Protein AF-A0AAU9LH16-F1 (afdb_monomer_lite)

Structure (mmCIF, N/CA/C/O backbone):
data_AF-A0AAU9LH16-F1
#
_entry.id   AF-A0AAU9LH16-F1
#
loop_
_atom_site.group_PDB
_atom_site.id
_atom_site.type_symbol
_atom_site.label_atom_id
_atom_site.label_alt_id
_atom_site.label_comp_id
_atom_site.label_asym_id
_atom_site.label_entity_id
_atom_site.label_seq_id
_atom_site.pdbx_PDB_ins_code
_atom_site.Cartn_x
_atom_site.Cartn_y
_atom_site.Cartn_z
_atom_site.occupancy
_atom_site.B_iso_or_equiv
_atom_site.auth_seq_id
_atom_site.auth_comp_id
_atom_site.auth_asym_id
_atom_site.auth_atom_id
_atom_site.pdbx_PDB_model_num
ATOM 1 N N . MET A 1 1 ? 18.110 -41.583 36.188 1.00 32.06 1 MET A N 1
ATOM 2 C CA . MET A 1 1 ? 18.395 -40.662 35.070 1.00 32.06 1 MET A CA 1
ATOM 3 C C . MET A 1 1 ? 17.762 -41.282 33.830 1.00 32.06 1 MET A C 1
ATOM 5 O O . MET A 1 1 ? 18.251 -42.314 33.417 1.00 32.06 1 MET A O 1
ATOM 9 N N . LYS A 1 2 ? 16.637 -40.839 33.268 1.00 32.16 2 LYS A N 1
ATOM 10 C CA . LYS A 1 2 ? 15.735 -39.698 33.516 1.00 32.16 2 LYS A CA 1
ATOM 11 C C . LYS A 1 2 ? 14.463 -40.029 32.688 1.00 32.16 2 LYS A C 1
ATOM 13 O O . LYS A 1 2 ? 14.543 -40.002 31.478 1.00 32.16 2 LYS A O 1
ATOM 18 N N . LEU A 1 3 ? 13.361 -40.577 33.211 1.00 32.22 3 LEU A N 1
ATOM 19 C CA . LEU A 1 3 ? 12.211 -39.894 33.846 1.00 32.22 3 LEU A CA 1
ATOM 20 C C . LEU A 1 3 ? 11.736 -38.564 33.206 1.00 32.22 3 LEU A C 1
ATOM 22 O O . LEU A 1 3 ? 10.962 -37.854 33.830 1.00 32.22 3 LEU A O 1
ATOM 26 N N . TYR A 1 4 ? 12.175 -38.229 31.983 1.00 29.88 4 TYR A N 1
ATOM 27 C CA . TYR A 1 4 ? 11.918 -36.924 31.349 1.00 29.88 4 TYR A CA 1
ATOM 28 C C . TYR A 1 4 ? 11.216 -36.981 29.976 1.00 29.88 4 TYR A C 1
ATOM 30 O O . TYR A 1 4 ? 10.993 -35.927 29.398 1.00 29.88 4 TYR A O 1
ATOM 38 N N . ASP A 1 5 ? 10.779 -38.151 29.492 1.00 33.03 5 ASP A N 1
ATOM 39 C CA . ASP A 1 5 ? 10.159 -38.274 28.153 1.00 33.03 5 ASP A CA 1
ATOM 40 C C . ASP A 1 5 ? 8.635 -38.522 28.167 1.00 33.03 5 ASP A C 1
ATOM 42 O O . ASP A 1 5 ? 8.050 -38.899 27.157 1.00 33.03 5 ASP A O 1
ATOM 46 N N . ALA A 1 6 ? 7.959 -38.293 29.300 1.00 32.91 6 ALA A N 1
ATOM 47 C CA . ALA A 1 6 ? 6.506 -38.495 29.429 1.00 32.91 6 ALA A CA 1
ATOM 48 C C . ALA A 1 6 ? 5.741 -37.296 30.028 1.00 32.91 6 ALA A C 1
ATOM 50 O O . ALA A 1 6 ? 4.630 -37.456 30.524 1.00 32.91 6 ALA A O 1
ATOM 51 N N . MET A 1 7 ? 6.308 -36.086 29.975 1.00 36.03 7 MET A N 1
ATOM 52 C CA . MET A 1 7 ? 5.612 -34.847 30.353 1.00 36.03 7 MET A CA 1
ATOM 53 C C . MET A 1 7 ? 5.813 -33.764 29.292 1.00 36.03 7 MET A C 1
ATOM 55 O O . MET A 1 7 ? 6.557 -32.812 29.494 1.00 36.03 7 MET A O 1
ATOM 59 N N . SER A 1 8 ? 5.164 -33.916 28.141 1.00 31.33 8 SER A N 1
ATOM 60 C CA . SER A 1 8 ? 4.843 -32.796 27.241 1.00 31.33 8 SER A CA 1
ATOM 61 C C . SER A 1 8 ? 3.721 -33.197 26.286 1.00 31.33 8 SER A C 1
ATOM 63 O O . SER A 1 8 ? 3.835 -33.128 25.069 1.00 31.33 8 SER A O 1
ATOM 65 N N . LEU A 1 9 ? 2.602 -33.633 26.860 1.00 33.22 9 LEU A N 1
ATOM 66 C CA . LEU A 1 9 ? 1.301 -33.326 26.285 1.00 33.22 9 LEU A CA 1
ATOM 67 C C . LEU A 1 9 ? 0.610 -32.375 27.263 1.00 33.22 9 LEU A C 1
ATOM 69 O O . LEU A 1 9 ? 0.584 -32.642 28.461 1.00 33.22 9 LEU A O 1
ATOM 73 N N . VAL A 1 10 ? 0.029 -31.309 26.710 1.00 34.44 10 VAL A N 1
ATOM 74 C CA . VAL A 1 10 ? -0.808 -30.292 27.372 1.00 34.44 10 VAL A CA 1
ATOM 75 C C . VAL A 1 10 ? -0.047 -29.146 28.060 1.00 34.44 10 VAL A C 1
ATOM 77 O O . VAL A 1 10 ? 0.007 -29.074 29.280 1.00 34.44 10 VAL A O 1
ATOM 80 N N . ALA A 1 11 ? 0.486 -28.208 27.263 1.00 32.12 11 ALA A N 1
ATOM 81 C CA . ALA A 1 11 ? 0.663 -26.796 27.654 1.00 32.12 11 ALA A CA 1
ATOM 82 C C . ALA A 1 11 ? 1.004 -25.889 26.444 1.00 32.12 11 ALA A C 1
ATOM 84 O O . ALA A 1 11 ? 1.994 -25.169 26.463 1.00 32.12 11 ALA A O 1
ATOM 85 N N . MET A 1 12 ? 0.212 -25.922 25.365 1.00 36.03 12 MET A N 1
ATOM 86 C CA . MET A 1 12 ? 0.205 -24.843 24.348 1.00 36.03 12 MET A CA 1
ATOM 87 C C . MET A 1 12 ? -1.219 -24.398 23.984 1.00 36.03 12 MET A C 1
ATOM 89 O O . MET A 1 12 ? -1.491 -23.941 22.881 1.00 36.03 12 MET A O 1
ATOM 93 N N . ALA A 1 13 ? -2.142 -24.516 24.933 1.00 36.41 13 ALA A N 1
ATOM 94 C CA . ALA A 1 13 ? -3.442 -23.867 24.872 1.00 36.41 13 ALA A CA 1
ATOM 95 C C . ALA A 1 13 ? -3.607 -23.081 26.176 1.00 36.41 13 ALA A C 1
ATOM 97 O O . ALA A 1 13 ? -3.367 -23.637 27.244 1.00 36.41 13 ALA A O 1
ATOM 98 N N . ALA A 1 14 ? -3.981 -21.805 26.056 1.00 35.41 14 ALA A N 1
ATOM 99 C CA . ALA A 1 14 ? -4.170 -20.830 27.134 1.00 35.41 14 ALA A CA 1
ATOM 100 C C . ALA A 1 14 ? -2.886 -20.262 27.778 1.00 35.41 14 ALA A C 1
ATOM 102 O O . ALA A 1 14 ? -2.569 -20.537 28.925 1.00 35.41 14 ALA A O 1
ATOM 103 N N . HIS A 1 15 ? -2.167 -19.414 27.038 1.00 36.84 15 HIS A N 1
ATOM 104 C CA . HIS A 1 15 ? -1.592 -18.173 27.598 1.00 36.84 15 HIS A CA 1
ATOM 105 C C . HIS A 1 15 ? -1.974 -16.966 26.716 1.00 36.84 15 HIS A C 1
ATOM 107 O O . HIS A 1 15 ? -1.260 -15.972 26.636 1.00 36.84 15 HIS A O 1
ATOM 113 N N . ALA A 1 16 ? -3.109 -17.067 26.019 1.00 42.62 16 ALA A N 1
ATOM 114 C CA . ALA A 1 16 ? -3.708 -15.960 25.293 1.00 42.62 16 ALA A CA 1
ATOM 115 C C . ALA A 1 16 ? -4.822 -15.381 26.171 1.00 42.62 16 ALA A C 1
ATOM 117 O O . ALA A 1 16 ? -5.816 -16.054 26.431 1.00 42.62 16 ALA A O 1
ATOM 118 N N . CYS A 1 17 ? -4.613 -14.146 26.624 1.00 37.16 17 CYS A N 1
ATOM 119 C CA . CYS A 1 17 ? -5.609 -13.285 27.261 1.00 37.16 17 CYS A CA 1
ATOM 120 C C . CYS A 1 17 ? -6.190 -13.748 28.609 1.00 37.16 17 CYS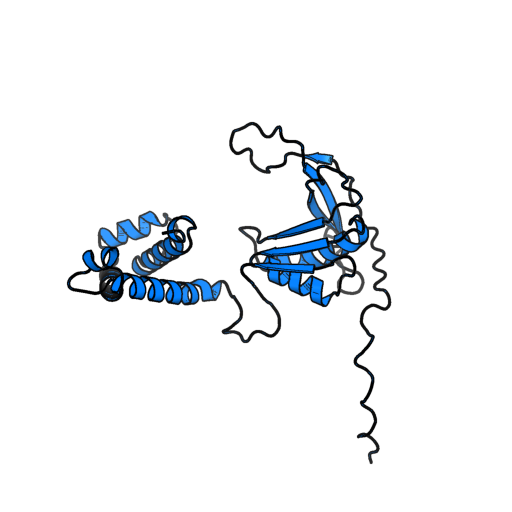 A C 1
ATOM 122 O O . CYS A 1 17 ? -7.398 -13.662 28.809 1.00 37.16 17 CYS A O 1
ATOM 124 N N . ASP A 1 18 ? -5.348 -14.066 29.594 1.00 32.62 18 ASP A N 1
ATOM 125 C CA . ASP A 1 18 ? -5.696 -13.636 30.955 1.00 32.62 18 ASP A CA 1
ATOM 126 C C . ASP A 1 18 ? -5.370 -12.144 31.045 1.00 32.62 18 ASP A C 1
ATOM 128 O O . ASP A 1 18 ? -4.223 -11.750 31.238 1.00 32.62 18 ASP A O 1
ATOM 132 N N . GLY A 1 19 ? -6.389 -11.327 30.761 1.00 38.81 19 GLY A N 1
ATOM 133 C CA . GLY A 1 19 ? -6.456 -9.890 31.013 1.00 38.81 19 GLY A CA 1
ATOM 134 C C . GLY A 1 19 ? -5.137 -9.127 30.915 1.00 38.81 19 GLY A C 1
ATOM 135 O O . GLY A 1 19 ? -4.564 -8.748 31.937 1.00 38.81 19 GLY A O 1
ATOM 136 N N . LEU A 1 20 ? -4.745 -8.737 29.699 1.00 38.44 20 LEU A N 1
ATOM 137 C CA . LEU A 1 20 ? -4.099 -7.434 29.565 1.00 38.44 20 LEU A CA 1
ATOM 138 C C . LEU A 1 20 ? -5.158 -6.379 29.919 1.00 38.44 20 LEU A C 1
ATOM 140 O O . LEU A 1 20 ? -5.770 -5.775 29.047 1.00 38.44 20 LEU A O 1
ATOM 144 N N . ASN A 1 21 ? -5.397 -6.180 31.219 1.00 35.53 21 ASN A N 1
ATOM 145 C CA . ASN A 1 21 ? -6.010 -4.970 31.748 1.00 35.53 21 ASN A CA 1
ATOM 146 C C . ASN A 1 21 ? -4.993 -3.841 31.541 1.00 35.53 21 ASN A C 1
ATOM 148 O O . ASN A 1 21 ? -4.380 -3.345 32.487 1.00 35.53 21 ASN A O 1
ATOM 152 N N . PHE A 1 22 ? -4.785 -3.438 30.288 1.00 40.66 22 PHE A N 1
ATOM 153 C CA . PHE A 1 22 ? -4.264 -2.115 30.002 1.00 40.66 22 PHE A CA 1
ATOM 154 C C . PHE A 1 22 ? -5.379 -1.134 30.351 1.00 40.66 22 PHE A C 1
ATOM 156 O O . PHE A 1 22 ? -6.087 -0.649 29.481 1.00 40.66 22 PHE A O 1
ATOM 163 N N . SER A 1 23 ? -5.558 -0.831 31.639 1.00 39.44 23 SER A N 1
ATOM 164 C CA . SER A 1 23 ? -6.288 0.374 32.028 1.00 39.44 23 SER A CA 1
ATOM 165 C C . SER A 1 23 ? -5.360 1.567 31.801 1.00 39.44 23 SER A C 1
ATOM 167 O O . SER A 1 23 ? -4.869 2.192 32.744 1.00 39.44 23 SER A O 1
ATOM 169 N N . PHE A 1 24 ? -5.042 1.846 30.541 1.00 49.28 24 PHE A N 1
ATOM 170 C CA . PHE A 1 24 ? -4.641 3.192 30.188 1.00 49.28 24 PHE A CA 1
ATOM 171 C C . PHE A 1 24 ? -5.939 3.956 29.996 1.00 49.28 24 PHE A C 1
ATOM 173 O O . PHE A 1 24 ? -6.806 3.517 29.247 1.00 49.28 24 PHE A O 1
ATOM 180 N N . GLN A 1 25 ? -6.105 5.063 30.714 1.00 51.94 25 GLN A N 1
ATOM 181 C CA . GLN A 1 25 ? -7.219 5.969 30.477 1.00 51.94 25 GLN A CA 1
ATOM 182 C C . GLN A 1 25 ? -6.905 6.706 29.178 1.00 51.94 25 GLN A C 1
ATOM 184 O O . GLN A 1 25 ? -6.371 7.813 29.163 1.00 51.94 25 GLN A O 1
ATOM 189 N N . SER A 1 26 ? -7.099 5.986 28.083 1.00 61.31 26 SER A N 1
ATOM 190 C CA . SER A 1 26 ? -6.992 6.495 26.741 1.00 61.31 26 SER A CA 1
ATOM 191 C C . SER A 1 26 ? -7.992 7.655 26.661 1.00 61.31 26 SER A C 1
ATOM 193 O O . SER A 1 26 ? -9.119 7.542 27.142 1.00 61.31 26 SER A O 1
ATOM 195 N N . ASN A 1 27 ? -7.542 8.828 26.216 1.00 77.75 27 ASN A N 1
ATOM 196 C CA . ASN A 1 27 ? -8.348 10.047 26.286 1.00 77.75 27 ASN A CA 1
ATOM 197 C C . ASN A 1 27 ? -8.631 10.524 24.872 1.00 77.75 27 ASN A C 1
ATOM 199 O O . ASN A 1 27 ? -7.825 11.217 24.252 1.00 77.75 27 ASN A O 1
ATOM 203 N N . LEU A 1 28 ? -9.798 10.140 24.368 1.00 84.62 28 LEU A N 1
ATOM 204 C CA . LEU A 1 28 ? -10.378 10.785 23.205 1.00 84.62 28 LEU A CA 1
ATOM 205 C C . LEU A 1 28 ? -10.878 12.177 23.607 1.00 84.62 28 LEU A C 1
ATOM 207 O O . LEU A 1 28 ? -11.675 12.312 24.535 1.00 84.62 28 LEU A O 1
ATOM 211 N N . ASN A 1 29 ? -10.472 13.213 22.878 1.00 88.44 29 ASN A N 1
ATOM 212 C CA . ASN A 1 29 ? -10.891 14.596 23.143 1.00 88.44 29 ASN A CA 1
ATOM 213 C C . ASN A 1 29 ? -12.356 14.909 22.755 1.00 88.44 29 ASN A C 1
ATOM 215 O O . ASN A 1 29 ? -12.777 16.064 22.821 1.00 88.44 29 ASN A O 1
ATOM 219 N N . GLY A 1 30 ? -13.125 13.889 22.369 1.00 88.88 30 GLY A N 1
ATOM 220 C CA . GLY A 1 30 ? -14.485 14.007 21.857 1.00 88.88 30 GLY A CA 1
ATOM 221 C C . GLY A 1 30 ? -14.533 14.172 20.337 1.00 88.88 30 GLY A C 1
ATOM 222 O O . GLY A 1 30 ? -13.633 14.727 19.713 1.00 88.88 30 GLY A O 1
ATOM 223 N N . TRP A 1 31 ? -15.612 13.674 19.737 1.00 90.12 31 TRP A N 1
ATOM 224 C CA . TRP A 1 31 ? -15.844 13.789 18.300 1.00 90.12 31 TRP A CA 1
ATOM 225 C C . TRP A 1 31 ? -16.330 15.195 17.938 1.00 90.12 31 TRP A C 1
ATOM 227 O O . TRP A 1 31 ? -17.267 15.709 18.550 1.00 90.12 31 TRP A O 1
ATOM 237 N N . TYR A 1 32 ? -15.718 15.801 16.923 1.00 89.00 32 TYR A N 1
ATOM 238 C CA . TYR A 1 32 ? -16.130 17.081 16.350 1.00 89.00 32 TYR A CA 1
ATOM 239 C C . TYR A 1 32 ? -16.293 16.971 14.831 1.00 89.00 32 TYR A C 1
ATOM 241 O O . TYR A 1 32 ? -1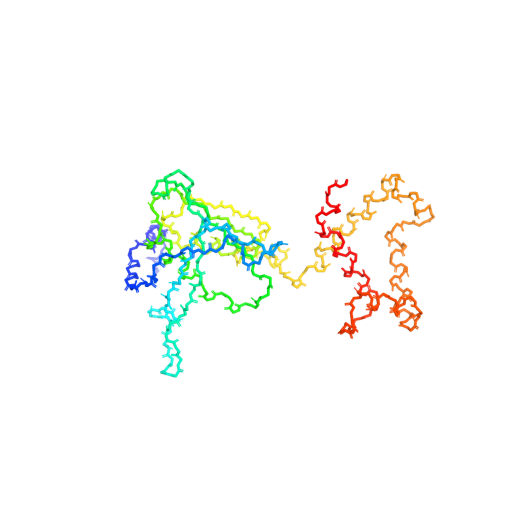5.594 16.202 14.172 1.00 89.00 32 TYR A O 1
ATOM 249 N N . SER A 1 33 ? -17.225 17.742 14.264 1.00 90.44 33 SER A N 1
ATOM 250 C CA . SER A 1 33 ? -17.457 17.751 12.814 1.00 90.44 33 SER A CA 1
ATOM 251 C C . SER A 1 33 ? -16.226 18.274 12.069 1.00 90.44 33 SER A C 1
ATOM 253 O O . SER A 1 33 ? -15.598 19.252 12.483 1.00 90.44 33 SER A O 1
ATOM 255 N N . CYS A 1 34 ? -15.875 17.621 10.964 1.00 82.75 34 CYS A N 1
ATOM 256 C CA . CYS A 1 34 ? -14.754 17.994 10.114 1.00 82.75 34 CYS A CA 1
ATOM 257 C C . CYS A 1 34 ? -15.067 17.713 8.634 1.00 82.75 34 CYS A C 1
ATOM 259 O O . CYS A 1 34 ? -15.974 16.940 8.330 1.00 82.75 34 CYS A O 1
ATOM 261 N N . PRO A 1 35 ? -14.333 18.324 7.687 1.00 79.94 35 PRO A N 1
ATOM 262 C CA . PRO A 1 35 ? -14.530 18.044 6.270 1.00 79.94 35 PRO A CA 1
ATOM 263 C C . PRO A 1 35 ? -14.209 16.589 5.919 1.00 79.94 35 PRO A C 1
ATOM 265 O O . PRO A 1 35 ? -13.191 16.031 6.363 1.00 79.94 35 PRO A O 1
ATOM 268 N N . ARG A 1 36 ? -15.026 15.997 5.043 1.00 74.31 36 ARG A N 1
ATOM 269 C CA . ARG A 1 36 ? -14.798 14.650 4.506 1.00 74.31 36 ARG A CA 1
ATOM 270 C C . ARG A 1 36 ? -13.413 14.516 3.881 1.00 74.31 36 ARG A C 1
ATOM 272 O O . ARG A 1 36 ? -12.635 13.634 4.246 1.00 74.31 36 ARG A O 1
ATOM 279 N N . TYR A 1 37 ? -13.065 15.457 3.008 1.00 70.00 37 TYR A N 1
ATOM 280 C CA . TYR A 1 37 ? -11.794 15.484 2.291 1.00 70.00 37 TYR A CA 1
ATOM 281 C C . TYR A 1 37 ? -10.786 16.404 2.980 1.00 70.00 37 TYR A C 1
ATOM 283 O O . TYR A 1 37 ? -11.096 17.545 3.309 1.00 70.00 37 TYR A O 1
ATOM 291 N N . THR A 1 38 ? -9.559 15.914 3.172 1.00 64.88 38 THR A N 1
ATOM 292 C CA . THR A 1 38 ? -8.445 16.698 3.740 1.00 64.88 38 THR A CA 1
ATOM 293 C C . THR A 1 38 ? -8.003 17.828 2.800 1.00 64.88 38 THR A C 1
ATOM 295 O O . THR A 1 38 ? -7.502 18.850 3.257 1.00 64.88 38 THR A O 1
ATOM 298 N N . VAL A 1 39 ? -8.230 17.668 1.491 1.00 55.56 39 VAL A N 1
ATOM 299 C CA . VAL A 1 39 ? -7.987 18.687 0.462 1.00 55.56 39 VAL A CA 1
ATOM 300 C C . VAL A 1 39 ? -9.255 18.843 -0.376 1.00 55.56 39 VAL A C 1
ATOM 302 O O . VAL A 1 39 ? -9.783 17.861 -0.897 1.00 55.56 39 VAL A O 1
ATOM 305 N N . ALA A 1 40 ? -9.755 20.072 -0.507 1.00 52.16 40 ALA A N 1
ATOM 306 C CA . ALA A 1 40 ? -10.912 20.369 -1.344 1.00 52.16 40 ALA A CA 1
ATOM 307 C C . ALA A 1 40 ? -10.531 20.195 -2.820 1.00 52.16 40 ALA A C 1
ATOM 309 O O . ALA A 1 40 ? -9.755 20.987 -3.350 1.00 52.16 40 ALA A O 1
ATOM 310 N N . ILE A 1 41 ? -11.093 19.194 -3.503 1.00 53.38 41 ILE A N 1
ATOM 311 C CA . ILE A 1 41 ? -10.782 18.947 -4.922 1.00 53.38 41 ILE A CA 1
ATOM 312 C C . ILE A 1 41 ? -11.259 20.116 -5.813 1.00 53.38 41 ILE A C 1
ATOM 314 O O . ILE A 1 41 ? -10.705 20.305 -6.886 1.00 53.38 41 ILE A O 1
ATOM 318 N N . ASN A 1 42 ? -12.198 20.962 -5.353 1.00 51.06 42 ASN A N 1
ATOM 319 C CA . ASN A 1 42 ? -12.712 22.125 -6.102 1.00 51.06 42 ASN A CA 1
ATOM 320 C C . ASN A 1 42 ? -13.049 23.360 -5.228 1.00 51.06 42 ASN A C 1
ATOM 322 O O . ASN A 1 42 ? -13.967 24.115 -5.538 1.00 51.06 42 ASN A O 1
ATOM 326 N N . GLY A 1 43 ? -12.345 23.579 -4.112 1.00 50.91 43 GLY A N 1
ATOM 327 C CA . GLY A 1 43 ? -12.499 24.809 -3.308 1.00 50.91 43 GLY A CA 1
ATOM 328 C C . GLY A 1 43 ? -13.811 24.962 -2.519 1.00 50.91 43 GLY A C 1
ATOM 329 O O . GLY A 1 43 ? -14.005 25.979 -1.866 1.00 50.91 43 GLY A O 1
ATOM 330 N N . THR A 1 44 ? -14.685 23.956 -2.529 1.00 50.62 44 THR A N 1
ATOM 331 C CA . THR A 1 44 ? -15.813 23.819 -1.597 1.00 50.62 44 THR A CA 1
ATOM 332 C C . THR A 1 44 ? -15.677 22.466 -0.908 1.00 50.62 44 THR A C 1
ATOM 334 O O . THR A 1 44 ? -15.761 21.419 -1.544 1.00 50.62 44 THR A O 1
ATOM 337 N N . SER A 1 45 ? -15.371 22.482 0.388 1.00 53.56 45 SER A N 1
ATOM 338 C CA . SER A 1 45 ? -15.305 21.287 1.240 1.00 53.56 45 SER A CA 1
ATOM 339 C C . SER A 1 45 ? -16.398 21.336 2.304 1.00 53.56 45 SER A C 1
ATOM 341 O O . SER A 1 45 ? -16.144 21.003 3.458 1.00 53.56 45 SER A O 1
ATOM 343 N N . ASP A 1 46 ? -17.594 21.778 1.914 1.00 53.22 46 ASP A N 1
ATOM 344 C CA . ASP A 1 46 ? -18.738 21.939 2.821 1.00 53.22 46 ASP A CA 1
ATOM 345 C C . ASP A 1 46 ? -19.437 20.602 3.142 1.00 53.22 46 ASP A C 1
ATOM 347 O O . ASP A 1 46 ? -20.463 20.581 3.820 1.00 53.22 46 ASP A O 1
ATOM 351 N N . ASP A 1 47 ? -18.888 19.471 2.679 1.00 63.09 47 ASP A N 1
ATOM 352 C CA . ASP A 1 47 ? -19.359 18.141 3.069 1.00 63.09 47 ASP A CA 1
ATOM 353 C C . ASP A 1 47 ? -18.788 17.788 4.454 1.00 63.09 47 ASP A C 1
ATOM 355 O O . ASP A 1 47 ? -17.682 17.254 4.601 1.00 63.09 47 ASP A O 1
ATOM 359 N N . HIS A 1 48 ? -19.534 18.198 5.481 1.00 66.25 48 HIS A N 1
ATOM 360 C CA . HIS A 1 48 ? -19.260 18.004 6.908 1.00 66.25 48 HIS A CA 1
ATOM 361 C C . HIS A 1 48 ? -19.823 16.676 7.449 1.00 66.25 48 HIS A C 1
ATOM 363 O O . HIS A 1 48 ? -20.247 16.596 8.602 1.00 66.25 48 HIS A O 1
ATOM 369 N N . ASP A 1 49 ? -19.854 15.628 6.625 1.00 82.50 49 ASP A N 1
ATOM 370 C CA . ASP A 1 49 ? -20.383 14.310 6.998 1.00 82.50 49 ASP A CA 1
ATOM 371 C C . ASP A 1 49 ? -19.367 13.418 7.742 1.00 82.50 49 ASP A C 1
ATOM 373 O O . ASP A 1 49 ? -19.674 12.275 8.089 1.00 82.50 49 ASP A O 1
ATOM 377 N N . ALA A 1 50 ? -18.168 13.941 8.015 1.00 85.31 50 ALA A N 1
ATOM 378 C CA . ALA A 1 50 ? -17.138 13.270 8.792 1.00 85.31 50 ALA A CA 1
ATOM 379 C C . ALA A 1 50 ? -17.025 13.835 10.215 1.00 85.31 50 ALA A C 1
ATOM 381 O O . ALA A 1 50 ? -17.239 15.020 10.486 1.00 85.31 50 ALA A O 1
ATOM 382 N N . GLU A 1 51 ? -16.609 12.963 11.126 1.00 88.62 51 GLU A N 1
ATOM 383 C CA . GLU A 1 51 ? -16.263 13.298 12.499 1.00 88.62 51 GLU A CA 1
ATOM 384 C C . GLU A 1 51 ? -14.784 13.011 12.733 1.00 88.62 51 GLU A C 1
ATOM 386 O O . GLU A 1 51 ? -14.256 11.978 12.317 1.00 88.62 51 GLU A O 1
ATOM 391 N N . CYS A 1 52 ? -14.116 13.924 13.418 1.00 87.44 52 CYS A N 1
ATOM 392 C CA . CYS A 1 52 ? -12.708 13.834 13.749 1.00 87.44 52 CYS A CA 1
ATOM 393 C C . CYS A 1 52 ? -12.518 13.885 15.260 1.00 87.44 52 CYS A C 1
ATOM 395 O O . CYS A 1 52 ? -13.346 14.438 15.984 1.00 87.44 52 CYS A O 1
ATOM 397 N N . ALA A 1 53 ? -11.421 13.307 15.725 1.00 88.12 53 ALA A N 1
ATOM 398 C CA . ALA A 1 53 ? -10.993 13.387 17.108 1.00 88.12 53 ALA A CA 1
ATOM 399 C C . ALA A 1 53 ? -9.471 13.234 17.194 1.00 88.12 53 ALA A C 1
ATOM 401 O O . ALA A 1 53 ? -8.807 12.780 16.258 1.00 88.12 53 ALA A O 1
ATOM 402 N N . VAL A 1 54 ? -8.925 13.620 18.339 1.00 86.25 54 VAL A N 1
ATOM 403 C CA . VAL A 1 54 ? -7.548 13.343 18.732 1.00 86.25 54 VAL A CA 1
ATOM 404 C C . VAL A 1 54 ? -7.583 12.331 19.862 1.00 86.25 54 VAL A C 1
ATOM 406 O O . VAL A 1 54 ? -8.296 12.494 20.855 1.00 86.25 54 VAL A O 1
ATOM 409 N N . PHE A 1 55 ? -6.816 11.272 19.665 1.00 83.62 55 PHE A N 1
ATOM 410 C CA . PHE A 1 55 ? -6.643 10.167 20.576 1.00 83.62 55 PHE A CA 1
ATOM 411 C C . PHE A 1 55 ? -5.218 10.194 21.127 1.00 83.62 55 PHE A C 1
ATOM 413 O O . PHE A 1 55 ? -4.265 9.998 20.376 1.00 83.62 55 PHE A O 1
ATOM 420 N N . SER A 1 56 ? -5.068 10.470 22.421 1.00 84.31 56 SER A N 1
ATOM 421 C CA . SER A 1 56 ? -3.752 10.530 23.064 1.00 84.31 56 SER A CA 1
ATOM 422 C C . SER A 1 56 ? -3.388 9.189 23.701 1.00 84.31 56 SER A C 1
ATOM 424 O O . SER A 1 56 ? -4.152 8.636 24.499 1.00 84.31 56 SER A O 1
ATOM 426 N N . VAL A 1 57 ? -2.193 8.700 23.385 1.00 80.12 57 VAL A N 1
ATOM 427 C CA . VAL A 1 57 ? -1.657 7.394 23.803 1.00 80.12 57 VAL A CA 1
ATOM 428 C C . VAL A 1 57 ? -0.259 7.530 24.389 1.00 80.12 57 VAL A C 1
ATOM 430 O O . VAL A 1 57 ? 0.440 8.489 24.062 1.00 80.12 57 VAL A O 1
ATOM 433 N N . PRO A 1 58 ? 0.177 6.621 25.277 1.00 81.44 58 PRO A N 1
ATOM 434 C CA . PRO A 1 58 ? 1.511 6.708 25.847 1.00 81.44 58 PRO A CA 1
ATOM 435 C C . PRO A 1 58 ? 2.586 6.397 24.806 1.00 81.44 58 PRO A C 1
ATOM 437 O O . PRO A 1 58 ? 2.500 5.410 24.085 1.00 81.44 58 PRO A O 1
ATOM 440 N N . LEU A 1 59 ? 3.669 7.173 24.820 1.00 80.25 59 LEU A N 1
ATOM 441 C CA . LEU A 1 59 ? 4.878 6.873 24.053 1.00 80.25 59 LEU A CA 1
ATOM 442 C C . LEU A 1 59 ? 5.531 5.559 24.521 1.00 80.25 59 LEU A C 1
ATOM 444 O O . LEU A 1 59 ? 6.084 4.813 23.722 1.00 80.25 59 LEU A O 1
ATOM 448 N N . CYS A 1 60 ? 5.457 5.267 25.825 1.00 80.38 60 CYS A N 1
ATOM 449 C CA . CYS A 1 60 ? 5.931 4.014 26.410 1.00 80.38 60 CYS A CA 1
ATOM 450 C C . CYS A 1 60 ? 4.807 3.282 27.129 1.00 80.38 60 CYS A C 1
ATOM 452 O O . CYS A 1 60 ? 4.321 3.736 28.167 1.00 80.38 60 CYS A O 1
ATOM 454 N N . TYR A 1 61 ? 4.468 2.093 26.637 1.00 77.19 61 TYR A N 1
ATOM 455 C CA . TYR A 1 61 ? 3.560 1.201 27.343 1.00 77.19 61 TYR A CA 1
ATOM 456 C C . TYR A 1 61 ? 4.197 0.678 28.646 1.00 77.19 61 TYR A C 1
ATOM 458 O O . TYR A 1 61 ? 5.395 0.352 28.667 1.00 77.19 61 TYR A O 1
ATOM 466 N N . PRO A 1 62 ? 3.414 0.568 29.740 1.00 77.62 62 PRO A N 1
ATOM 467 C CA . PRO A 1 62 ? 3.886 0.028 31.010 1.00 77.62 62 PRO A CA 1
ATOM 468 C C . PRO A 1 62 ? 4.637 -1.301 30.858 1.00 77.62 62 PRO A C 1
ATOM 470 O O . PRO A 1 62 ? 4.133 -2.246 30.261 1.00 77.62 62 PRO A O 1
ATOM 473 N N . GLY A 1 63 ? 5.847 -1.370 31.421 1.00 79.44 63 GLY A N 1
ATOM 474 C CA . GLY A 1 63 ? 6.679 -2.580 31.424 1.00 79.44 63 GLY A CA 1
ATOM 475 C C . GLY A 1 63 ? 7.625 -2.744 30.230 1.00 79.44 63 GLY A C 1
ATOM 476 O O . GLY A 1 63 ? 8.504 -3.599 30.298 1.00 79.44 63 GLY A O 1
ATOM 477 N N . PHE A 1 64 ? 7.516 -1.913 29.187 1.00 78.56 64 PHE A N 1
ATOM 478 C CA . PHE A 1 64 ? 8.353 -2.028 27.983 1.00 78.56 64 PHE A CA 1
ATOM 479 C C . PHE A 1 64 ? 9.470 -0.987 27.913 1.00 78.56 64 PHE A C 1
ATOM 481 O O . PHE A 1 64 ? 10.607 -1.325 27.587 1.00 78.56 64 PHE A O 1
ATOM 488 N N . CYS A 1 65 ? 9.176 0.272 28.243 1.00 82.62 65 CYS A N 1
ATOM 489 C CA . CYS A 1 65 ? 10.177 1.336 28.270 1.00 82.62 65 CYS A CA 1
ATOM 490 C C . CYS A 1 65 ? 9.861 2.418 29.307 1.00 82.62 65 CYS A C 1
ATOM 492 O O . CYS A 1 65 ? 8.789 2.443 29.912 1.00 82.62 65 CYS A O 1
ATOM 494 N N . LYS A 1 66 ? 10.841 3.295 29.546 1.00 84.06 66 LYS A N 1
ATOM 495 C CA . LYS A 1 66 ? 10.703 4.490 30.383 1.00 84.06 66 LYS A CA 1
ATOM 496 C C . LYS A 1 66 ? 10.893 5.718 29.505 1.00 84.06 66 LYS A C 1
ATOM 498 O O . LYS A 1 66 ? 11.904 5.805 28.811 1.00 84.06 66 LYS A O 1
ATOM 503 N N . VAL A 1 67 ? 9.950 6.654 29.567 1.00 82.56 67 VAL A N 1
ATOM 504 C CA . VAL A 1 67 ? 10.085 7.945 28.884 1.00 82.56 67 VAL A CA 1
ATOM 505 C C . VAL A 1 67 ? 11.059 8.819 29.683 1.00 82.56 67 VAL A C 1
ATOM 507 O O . VAL A 1 67 ? 10.875 8.946 30.894 1.00 82.56 67 VAL A O 1
ATOM 510 N N . PRO A 1 68 ? 12.099 9.400 29.059 1.00 85.94 68 PRO A N 1
ATOM 511 C CA . PRO A 1 68 ? 12.951 10.389 29.715 1.00 85.94 68 PRO A CA 1
ATOM 512 C C . PRO A 1 68 ? 12.164 11.646 30.110 1.00 85.94 68 PRO A C 1
ATOM 514 O O . PRO A 1 68 ? 11.298 12.081 29.359 1.00 85.94 68 PRO A O 1
ATOM 517 N N . ASP A 1 69 ? 12.532 12.296 31.218 1.00 83.69 69 ASP A N 1
ATOM 518 C CA . ASP A 1 69 ? 11.817 13.476 31.748 1.00 83.69 69 ASP A CA 1
ATOM 519 C C . ASP A 1 69 ? 11.725 14.660 30.762 1.00 83.69 69 ASP A C 1
ATOM 521 O O . ASP A 1 69 ? 10.864 15.527 30.895 1.00 83.69 69 ASP A O 1
ATOM 525 N N . CYS A 1 70 ? 12.619 14.720 29.772 1.00 85.06 70 CYS A N 1
ATOM 526 C CA . CYS A 1 70 ? 12.651 15.766 28.749 1.00 85.06 70 CYS A CA 1
ATOM 527 C C . CYS A 1 70 ? 11.775 15.480 27.518 1.00 85.06 70 CYS A C 1
ATOM 529 O O . CYS A 1 70 ? 11.723 16.310 26.610 1.00 85.06 70 CYS A O 1
ATOM 531 N N . VAL A 1 71 ? 11.122 14.319 27.455 1.00 85.50 71 VAL A N 1
ATOM 532 C CA . VAL A 1 71 ? 10.319 13.874 26.311 1.00 85.50 71 VAL A CA 1
ATOM 533 C C . VAL A 1 71 ? 8.846 13.854 26.707 1.00 85.50 71 VAL A C 1
ATOM 535 O O . VAL A 1 71 ? 8.497 13.463 27.819 1.00 85.50 71 VAL A O 1
ATOM 538 N N . ASN A 1 72 ? 7.967 14.272 25.792 1.00 82.44 72 ASN A N 1
ATOM 539 C CA . ASN A 1 72 ? 6.527 14.168 26.011 1.00 82.44 72 ASN A CA 1
ATOM 540 C C . ASN A 1 72 ? 6.145 12.683 26.193 1.00 82.44 72 ASN A C 1
ATOM 542 O O . ASN A 1 72 ? 6.444 11.879 25.307 1.00 82.44 72 ASN A O 1
ATOM 546 N N . PRO A 1 73 ? 5.504 12.297 27.312 1.00 84.44 73 PRO A N 1
ATOM 547 C CA . PRO A 1 73 ? 5.142 10.907 27.565 1.00 84.44 73 PRO A CA 1
ATOM 548 C C . PRO A 1 73 ? 3.986 10.398 26.708 1.00 84.44 73 PRO A C 1
ATOM 550 O O . PRO A 1 73 ? 3.713 9.200 26.760 1.00 84.44 73 PRO A O 1
ATOM 553 N N . SER A 1 74 ? 3.336 11.266 25.930 1.00 83.69 74 SER A N 1
ATOM 554 C CA . SER A 1 74 ? 2.201 10.913 25.086 1.00 83.69 74 SER A CA 1
ATOM 555 C C . SER A 1 74 ? 2.408 11.315 23.628 1.00 83.69 74 SER A C 1
ATOM 557 O O . SER A 1 74 ? 3.087 12.296 23.315 1.00 83.69 74 SER A O 1
ATOM 559 N N . VAL A 1 75 ? 1.767 10.560 22.744 1.00 81.25 75 VAL A N 1
ATOM 560 C CA . VAL A 1 75 ? 1.646 10.823 21.314 1.00 81.25 75 VAL A CA 1
ATOM 561 C C . VAL A 1 75 ? 0.178 11.082 21.004 1.00 81.25 75 VAL A C 1
ATOM 563 O O . VAL A 1 75 ? -0.697 10.338 21.443 1.00 81.25 75 VAL A O 1
ATOM 566 N N . ASP A 1 76 ? -0.082 12.134 20.235 1.00 83.12 76 ASP A N 1
ATOM 567 C CA . ASP A 1 76 ? -1.424 12.466 19.772 1.00 83.12 76 ASP A CA 1
ATOM 568 C C . ASP A 1 76 ? -1.663 11.861 18.390 1.00 83.12 76 ASP A C 1
ATOM 570 O O . ASP A 1 76 ? -0.918 12.109 17.437 1.00 83.12 76 ASP A O 1
ATOM 574 N N . MET A 1 77 ? -2.725 11.071 18.276 1.00 78.69 77 MET A N 1
ATOM 575 C CA . MET A 1 77 ? -3.151 10.441 17.036 1.00 78.69 77 MET A CA 1
ATOM 576 C C . MET A 1 77 ? -4.435 11.083 16.541 1.00 78.69 77 MET A C 1
ATOM 578 O O . MET A 1 77 ? -5.437 11.144 17.248 1.00 78.69 77 MET A O 1
ATOM 582 N N . PHE A 1 78 ? -4.426 11.535 15.294 1.00 81.69 78 PHE A N 1
ATOM 583 C CA . PHE A 1 78 ? -5.631 12.030 14.652 1.00 81.69 78 PHE A CA 1
ATOM 584 C C . PHE A 1 78 ? -6.446 10.865 14.089 1.00 81.69 78 PHE A C 1
ATOM 586 O O . PHE A 1 78 ? -5.926 10.052 13.325 1.00 81.69 78 PHE A O 1
ATOM 593 N N . VAL A 1 79 ? -7.731 10.815 14.428 1.00 81.69 79 VAL A N 1
ATOM 594 C CA . VAL A 1 79 ? -8.683 9.839 13.896 1.00 81.69 79 VAL A CA 1
ATOM 595 C C . VAL A 1 79 ? -9.827 10.557 13.194 1.00 81.69 79 VAL A C 1
ATOM 597 O O . VAL A 1 79 ? -10.301 11.602 13.640 1.00 81.69 79 VAL A O 1
ATOM 600 N N . LYS A 1 80 ? -10.283 9.983 12.082 1.00 83.81 80 LYS A N 1
ATOM 601 C CA . LYS A 1 80 ? -11.435 10.454 11.311 1.00 83.81 80 LYS A CA 1
ATOM 602 C C . LYS A 1 80 ? -12.362 9.276 11.047 1.00 83.81 80 LYS A C 1
ATOM 604 O O . LYS A 1 80 ? -11.894 8.198 10.687 1.00 83.81 80 LYS A O 1
ATOM 609 N N . ARG A 1 81 ? -13.668 9.492 11.178 1.00 85.25 81 ARG A N 1
ATOM 610 C CA . ARG A 1 81 ? -14.707 8.523 10.826 1.00 85.25 81 ARG A CA 1
ATOM 611 C C . ARG A 1 81 ? -15.813 9.174 10.012 1.00 85.25 81 ARG A C 1
ATOM 613 O O . ARG A 1 81 ? -16.051 10.372 10.116 1.00 85.25 81 ARG A O 1
ATOM 620 N N . ILE A 1 82 ? -16.509 8.354 9.238 1.00 87.94 82 ILE A N 1
ATOM 621 C CA . ILE A 1 82 ? -17.759 8.722 8.574 1.00 87.94 82 ILE A CA 1
ATOM 622 C C . ILE A 1 82 ? -18.843 7.864 9.229 1.00 87.94 82 ILE A C 1
ATOM 624 O O . ILE A 1 82 ? -18.822 6.642 9.048 1.00 87.94 82 ILE A O 1
ATOM 628 N N . PRO A 1 83 ? -19.734 8.449 10.048 1.00 89.50 83 PRO A N 1
ATOM 629 C CA . PRO A 1 83 ? -20.811 7.700 10.680 1.00 89.50 83 PRO A CA 1
ATOM 630 C C . PRO A 1 83 ? -21.719 7.033 9.644 1.00 89.50 83 PRO A C 1
ATOM 632 O O . PRO A 1 83 ? -21.945 7.553 8.550 1.00 89.50 83 PRO A O 1
ATOM 635 N N . ALA A 1 84 ? -22.282 5.877 9.994 1.00 88.44 84 ALA A N 1
ATOM 636 C CA . ALA A 1 84 ? -23.260 5.231 9.132 1.00 88.44 84 ALA A CA 1
ATOM 637 C C . ALA A 1 84 ? -24.500 6.125 8.964 1.00 88.44 84 ALA A C 1
ATOM 639 O O . ALA A 1 84 ? -25.049 6.624 9.942 1.00 88.44 84 ALA A O 1
ATOM 640 N N . ALA A 1 85 ? -24.992 6.255 7.729 1.00 86.19 85 ALA A N 1
ATOM 641 C CA . ALA A 1 85 ? -26.111 7.144 7.397 1.00 86.19 85 ALA A CA 1
ATOM 642 C C . ALA A 1 85 ? -27.440 6.800 8.100 1.00 86.19 85 ALA A C 1
ATOM 644 O O . ALA A 1 85 ? -28.350 7.624 8.130 1.00 86.19 85 ALA A O 1
ATOM 645 N N . LYS A 1 86 ? -27.583 5.568 8.604 1.00 84.56 86 LYS A N 1
ATOM 646 C CA . LYS A 1 86 ? -28.776 5.120 9.332 1.00 84.56 86 LYS A CA 1
ATOM 647 C C . LYS A 1 86 ? -28.548 5.196 10.837 1.00 84.56 86 LYS A C 1
ATOM 649 O O . LYS A 1 86 ? -28.833 6.216 11.445 1.00 84.56 86 LYS A O 1
ATOM 654 N N . ASP A 1 87 ? -28.057 4.107 11.421 1.00 86.75 87 ASP A N 1
ATOM 655 C CA . ASP A 1 87 ? -27.825 3.999 12.855 1.00 86.75 87 ASP A CA 1
ATOM 656 C C . ASP A 1 87 ? -26.345 3.685 13.121 1.00 86.75 87 ASP A C 1
ATOM 658 O O . ASP A 1 87 ? -25.923 2.535 12.975 1.00 86.75 87 ASP A O 1
ATOM 662 N N . PRO A 1 88 ? -25.536 4.689 13.496 1.00 85.12 88 PRO A N 1
ATOM 663 C CA . PRO A 1 88 ? -24.117 4.495 13.775 1.00 85.12 88 PRO A CA 1
ATOM 664 C C . PRO A 1 88 ? -23.856 3.670 15.045 1.00 85.12 88 PRO A C 1
ATOM 666 O O . PRO A 1 88 ? -22.735 3.201 15.239 1.00 85.12 88 PRO A O 1
ATOM 669 N N . THR A 1 89 ? -24.855 3.461 15.909 1.00 86.31 89 THR A N 1
ATOM 670 C CA . THR A 1 89 ? -24.679 2.689 17.150 1.00 86.31 89 THR A CA 1
ATOM 671 C C . THR A 1 89 ? -24.717 1.179 16.922 1.00 86.31 89 THR A C 1
ATOM 673 O O . THR A 1 89 ? -24.117 0.438 17.693 1.00 86.31 89 THR A O 1
ATOM 676 N N . THR A 1 90 ? -25.368 0.724 15.848 1.00 89.50 90 THR A N 1
ATOM 677 C CA . THR A 1 90 ? -25.535 -0.704 15.526 1.00 89.50 90 THR A CA 1
ATOM 678 C C . THR A 1 90 ? -24.904 -1.113 14.197 1.00 89.50 90 THR A C 1
ATOM 680 O O . THR A 1 90 ? -24.733 -2.306 13.934 1.00 89.50 90 THR A O 1
ATOM 683 N N . ALA A 1 91 ? -24.548 -0.149 13.345 1.00 91.50 91 ALA A N 1
ATOM 684 C CA . ALA A 1 91 ? -23.900 -0.421 12.071 1.00 91.50 91 ALA A CA 1
ATOM 685 C C . ALA A 1 91 ? -22.513 -1.056 12.250 1.00 91.50 91 ALA A C 1
ATOM 687 O O . ALA A 1 91 ? -21.759 -0.712 13.161 1.00 91.50 91 ALA A O 1
ATOM 688 N N . SER A 1 92 ? -22.170 -1.959 11.330 1.00 91.25 92 SER A N 1
ATOM 689 C CA . SER A 1 92 ? -20.837 -2.552 11.246 1.00 91.25 92 SER A CA 1
ATOM 690 C C . SER A 1 92 ? -19.768 -1.492 10.983 1.00 91.25 92 SER A C 1
ATOM 692 O O . SER A 1 92 ? -19.982 -0.556 10.211 1.00 91.25 92 SER A O 1
ATOM 694 N N . ASN A 1 93 ? -18.597 -1.680 11.583 1.00 89.75 93 ASN A N 1
ATOM 695 C CA . ASN A 1 93 ? -17.442 -0.816 11.400 1.00 89.75 93 ASN A CA 1
ATOM 696 C C . ASN A 1 93 ? -16.553 -1.355 10.280 1.00 89.75 93 ASN A C 1
ATOM 698 O O . ASN A 1 93 ? -16.247 -2.549 10.231 1.00 89.75 9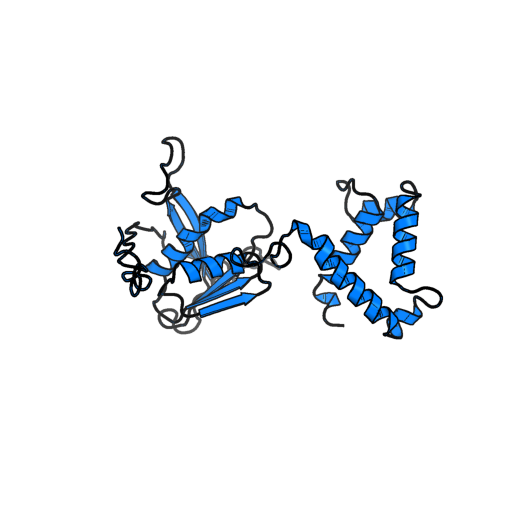3 ASN A O 1
ATOM 702 N N . PHE A 1 94 ? -16.085 -0.457 9.421 1.00 89.62 94 PHE A N 1
ATOM 703 C CA . PHE A 1 94 ? -15.089 -0.762 8.405 1.00 89.62 94 PHE A CA 1
ATOM 704 C C . PHE A 1 94 ? -13.886 0.156 8.595 1.00 89.62 94 PHE A C 1
ATOM 706 O O . PHE A 1 94 ? -14.003 1.375 8.466 1.00 89.62 94 PHE A O 1
ATOM 713 N N . TRP A 1 95 ? -12.745 -0.436 8.934 1.00 88.50 95 TRP A N 1
ATOM 714 C CA . TRP A 1 95 ? -11.517 0.285 9.242 1.00 88.50 95 TRP A CA 1
ATOM 715 C C . TRP A 1 95 ? -10.514 0.153 8.119 1.00 88.50 95 TRP A C 1
ATOM 717 O O . TRP A 1 95 ? -10.200 -0.951 7.691 1.00 88.50 95 TRP A O 1
ATOM 727 N N . LEU A 1 96 ? -9.995 1.290 7.678 1.00 84.56 96 LEU A N 1
ATOM 728 C CA . LEU A 1 96 ? -9.007 1.377 6.617 1.00 84.56 96 LEU A CA 1
ATOM 729 C C . LEU A 1 96 ? -7.633 1.613 7.242 1.00 84.56 96 LEU A C 1
ATOM 731 O O . LEU A 1 96 ? -7.393 2.660 7.840 1.00 84.56 96 LEU A O 1
ATOM 735 N N . LEU A 1 97 ? -6.743 0.636 7.096 1.00 83.31 97 LEU A N 1
ATOM 736 C CA . LEU A 1 97 ? -5.321 0.762 7.384 1.00 83.31 97 LEU A CA 1
ATOM 737 C C . LEU A 1 97 ? -4.600 0.794 6.036 1.00 83.31 97 LEU A C 1
ATOM 739 O O . LEU A 1 97 ? -4.407 -0.245 5.409 1.00 83.31 97 LEU A O 1
ATOM 743 N N . SER A 1 98 ? -4.269 1.989 5.557 1.00 72.62 98 SER A N 1
ATOM 744 C CA . SER A 1 98 ? -3.500 2.181 4.326 1.00 72.62 98 SER A CA 1
ATOM 745 C C . SER A 1 98 ? -2.055 2.549 4.635 1.00 72.62 98 SER A C 1
ATOM 747 O O . SER A 1 98 ? -1.730 2.951 5.755 1.00 72.62 98 SER A O 1
ATOM 749 N N . ASP A 1 99 ? -1.203 2.462 3.617 1.00 68.62 99 ASP A N 1
ATOM 750 C CA . ASP A 1 99 ? 0.079 3.154 3.641 1.00 68.62 99 ASP A CA 1
ATOM 751 C C . ASP A 1 99 ? -0.141 4.680 3.703 1.00 68.62 99 ASP A C 1
ATOM 753 O O . ASP A 1 99 ? -1.101 5.212 3.132 1.00 68.62 99 ASP A O 1
ATOM 757 N N . ASP A 1 100 ? 0.731 5.375 4.429 1.00 57.38 100 ASP A N 1
ATOM 758 C CA . ASP A 1 100 ? 0.907 6.821 4.302 1.00 57.38 100 ASP A CA 1
ATOM 759 C C . ASP A 1 100 ? 2.015 6.999 3.268 1.00 57.38 100 ASP A C 1
ATOM 761 O O . ASP A 1 100 ? 3.110 6.467 3.445 1.00 57.38 100 ASP A O 1
ATOM 765 N N . ALA A 1 101 ? 1.731 7.721 2.183 1.00 43.22 101 ALA A N 1
ATOM 766 C CA . ALA A 1 101 ? 2.696 8.041 1.140 1.00 43.22 101 ALA A CA 1
ATOM 767 C C . ALA A 1 101 ? 3.818 8.951 1.686 1.00 43.22 101 ALA A C 1
ATOM 769 O O . ALA A 1 101 ? 3.900 10.137 1.368 1.00 43.22 101 ALA A O 1
ATOM 770 N N . GLY A 1 102 ? 4.710 8.372 2.491 1.00 42.47 102 GLY A N 1
ATOM 771 C CA . GLY A 1 102 ? 5.923 8.980 3.011 1.00 42.47 102 GLY A CA 1
ATOM 772 C C . GLY A 1 102 ? 6.059 8.931 4.531 1.00 42.47 102 GLY A C 1
ATOM 773 O O . GLY A 1 102 ? 5.838 9.947 5.177 1.00 42.47 102 GLY A O 1
ATOM 774 N N . SER A 1 103 ? 6.560 7.819 5.093 1.00 35.53 103 SER A N 1
ATOM 775 C CA . SER A 1 103 ? 7.574 7.814 6.176 1.00 35.53 103 SER A CA 1
ATOM 776 C C . SER A 1 103 ? 7.924 6.401 6.672 1.00 35.53 103 SER A C 1
ATOM 778 O O . SER A 1 103 ? 7.078 5.723 7.241 1.00 35.53 103 SER A O 1
ATOM 780 N N . SER A 1 104 ? 9.207 6.036 6.514 1.00 35.38 104 SER A N 1
ATOM 781 C CA . SER A 1 104 ? 10.100 5.311 7.449 1.00 35.38 104 SER A CA 1
ATOM 782 C C . SER A 1 104 ? 9.514 4.263 8.420 1.00 35.38 104 SER A C 1
ATOM 784 O O . SER A 1 104 ? 8.537 4.486 9.128 1.00 35.38 104 SER A O 1
ATOM 786 N N . SER A 1 105 ? 10.268 3.174 8.613 1.00 36.53 105 SER A N 1
ATOM 787 C CA . SER A 1 105 ? 10.092 2.115 9.626 1.00 36.53 105 SER A CA 1
ATOM 788 C C . SER A 1 105 ? 9.840 2.585 11.072 1.00 36.53 105 SER A C 1
ATOM 790 O O . SER A 1 105 ? 9.464 1.778 11.912 1.00 36.53 105 SER A O 1
ATOM 792 N N . THR A 1 106 ? 10.010 3.868 11.387 1.00 34.34 106 THR A N 1
ATOM 793 C CA . THR A 1 106 ? 9.611 4.493 12.662 1.00 34.34 106 THR A CA 1
ATOM 794 C C . THR A 1 106 ? 8.095 4.624 12.848 1.00 34.34 106 THR A C 1
ATOM 796 O O . THR A 1 106 ? 7.639 4.874 13.957 1.00 34.34 106 THR A O 1
ATOM 799 N N . SER A 1 107 ? 7.288 4.412 11.805 1.00 41.84 107 SER A N 1
ATOM 800 C CA . SER A 1 107 ? 5.825 4.349 11.937 1.00 41.84 107 SER A CA 1
ATOM 801 C C . SER A 1 107 ? 5.358 3.124 12.740 1.00 41.84 107 SER A C 1
ATOM 803 O O . SER A 1 107 ? 4.259 3.156 13.281 1.00 41.84 107 SER A O 1
ATOM 805 N N . LEU A 1 108 ? 6.227 2.109 12.911 1.00 40.75 108 LEU A N 1
ATOM 806 C CA . LEU A 1 108 ? 6.010 0.840 13.629 1.00 40.75 108 LEU A CA 1
ATOM 807 C C . LEU A 1 108 ? 5.534 0.941 15.086 1.00 40.75 108 LEU A C 1
ATOM 809 O O . LEU A 1 108 ? 5.027 -0.060 15.603 1.00 40.75 108 LEU A O 1
ATOM 813 N N . GLU A 1 109 ? 5.681 2.101 15.723 1.00 44.12 109 GLU A N 1
ATOM 814 C CA . GLU A 1 109 ? 5.320 2.332 17.128 1.00 44.12 109 GLU A CA 1
ATOM 815 C C . GLU A 1 109 ? 3.881 2.850 17.318 1.00 44.12 109 GLU A C 1
ATOM 817 O O . GLU A 1 109 ? 3.345 2.706 18.409 1.00 44.12 109 GLU A O 1
ATOM 822 N N . LYS A 1 110 ? 3.194 3.321 16.263 1.00 49.22 110 LYS A N 1
ATOM 823 C CA . LYS A 1 110 ? 1.825 3.896 16.325 1.00 49.22 110 LYS A CA 1
ATOM 824 C C . LYS A 1 110 ? 0.687 2.866 16.480 1.00 49.22 110 LYS A C 1
ATOM 826 O O . LYS A 1 110 ? -0.476 3.180 16.233 1.00 49.22 110 LYS A O 1
ATOM 831 N N . TYR A 1 111 ? 1.000 1.593 16.728 1.00 57.62 111 TYR A N 1
ATOM 832 C CA . TYR A 1 111 ? 0.130 0.486 16.292 1.00 57.62 111 TYR A CA 1
ATOM 833 C C . TYR A 1 111 ? -0.453 -0.390 17.407 1.00 57.62 111 TYR A C 1
ATOM 835 O O . TYR A 1 111 ? -1.523 -0.963 17.203 1.00 57.62 111 TYR A O 1
ATOM 843 N N . MET A 1 112 ? 0.158 -0.439 18.598 1.00 54.50 112 MET A N 1
ATOM 844 C CA . MET A 1 112 ? -0.557 -0.914 19.802 1.00 54.50 112 MET A CA 1
ATOM 845 C C . MET A 1 112 ? -1.723 0.024 20.140 1.00 54.50 112 MET A C 1
ATOM 847 O O . MET A 1 112 ? -2.764 -0.404 20.628 1.00 54.50 112 MET A O 1
ATOM 851 N N . ASP A 1 113 ? -1.571 1.292 19.777 1.00 62.81 113 ASP A N 1
ATOM 852 C CA . ASP A 1 113 ? -2.549 2.352 19.969 1.00 62.81 113 ASP A CA 1
ATOM 853 C C . ASP A 1 113 ? -3.841 2.111 19.186 1.00 62.81 113 ASP A C 1
ATOM 855 O O . ASP A 1 113 ? -4.928 2.385 19.684 1.00 62.81 113 ASP A O 1
ATOM 859 N N . VAL A 1 114 ? -3.742 1.526 17.988 1.00 70.44 114 VAL A N 1
ATOM 860 C CA . VAL A 1 114 ? -4.907 1.167 17.167 1.00 70.44 114 VAL A CA 1
ATOM 861 C C . VAL A 1 114 ? -5.705 0.032 17.820 1.00 70.44 114 VAL A C 1
ATOM 863 O O . VAL A 1 114 ? -6.933 0.074 17.834 1.00 70.44 114 VAL A O 1
ATOM 866 N N . ALA A 1 115 ? -5.030 -0.954 18.423 1.00 71.44 115 ALA A N 1
ATOM 867 C CA . ALA A 1 115 ? -5.692 -2.012 19.187 1.00 71.44 115 ALA A CA 1
ATOM 868 C C . ALA A 1 115 ? -6.395 -1.454 20.437 1.00 71.44 115 ALA A C 1
ATOM 870 O O . ALA A 1 115 ? -7.557 -1.779 20.679 1.00 71.44 115 ALA A O 1
ATOM 871 N N . THR A 1 116 ? -5.723 -0.571 21.183 1.00 73.31 116 THR A N 1
ATOM 872 C CA . THR A 1 116 ? -6.310 0.157 22.322 1.00 73.31 116 THR A CA 1
ATOM 873 C C . THR A 1 116 ? -7.530 0.965 21.884 1.00 73.31 116 THR A C 1
ATOM 875 O O . THR A 1 116 ? -8.579 0.910 22.519 1.00 73.31 116 THR A O 1
ATOM 878 N N . PHE A 1 117 ? -7.446 1.646 20.739 1.00 77.50 117 PHE A N 1
ATOM 879 C CA . PHE A 1 117 ? -8.577 2.380 20.191 1.00 77.50 117 PHE A CA 1
ATOM 880 C C . PHE A 1 117 ? -9.764 1.458 19.878 1.00 77.50 117 PHE A C 1
ATOM 882 O O . PHE A 1 117 ? -10.906 1.790 20.198 1.00 77.50 117 PHE A O 1
ATOM 889 N N . PHE A 1 118 ? -9.517 0.288 19.275 1.00 74.25 118 PHE A N 1
ATOM 890 C CA . PHE A 1 118 ? -10.580 -0.677 18.989 1.00 74.25 118 PHE A CA 1
ATOM 891 C C . PHE A 1 118 ? -11.287 -1.167 20.248 1.00 74.25 118 PHE A C 1
ATOM 893 O O . PHE A 1 118 ? -12.515 -1.283 20.246 1.00 74.25 118 PHE A O 1
ATOM 900 N N . LEU A 1 119 ? -10.516 -1.454 21.298 1.00 71.88 119 LEU A N 1
ATOM 901 C CA . LEU A 1 119 ? -11.023 -1.920 22.587 1.00 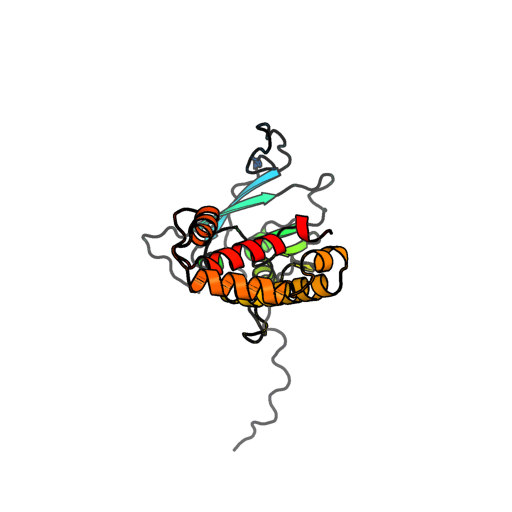71.88 119 LEU A CA 1
ATOM 902 C C . LEU A 1 119 ? -11.965 -0.893 23.227 1.00 71.88 119 LEU A C 1
ATOM 904 O O . LEU A 1 119 ? -13.027 -1.277 23.717 1.00 71.88 119 LEU A O 1
ATOM 908 N N . ASP A 1 120 ? -11.605 0.390 23.164 1.00 76.94 120 ASP A N 1
ATOM 909 C CA . ASP A 1 120 ? -12.258 1.440 23.951 1.00 76.94 120 ASP A CA 1
ATOM 910 C C . ASP A 1 120 ? -13.347 2.220 23.189 1.00 76.94 120 ASP A C 1
ATOM 912 O O . ASP A 1 120 ? -14.289 2.720 23.806 1.00 76.94 120 ASP A O 1
ATOM 916 N N . TYR A 1 121 ? -13.244 2.344 21.857 1.00 79.69 121 TYR A N 1
ATOM 917 C CA . TYR A 1 121 ? -14.059 3.294 21.074 1.00 79.69 121 TYR A CA 1
ATOM 918 C C . TYR A 1 121 ? -14.850 2.677 19.918 1.00 79.69 121 TYR A C 1
ATOM 920 O O . TYR A 1 121 ? -15.409 3.411 19.094 1.00 79.69 121 TYR A O 1
ATOM 928 N N . THR A 1 122 ? -14.935 1.348 19.834 1.00 78.75 122 THR A N 1
ATOM 929 C CA . THR A 1 122 ? -15.857 0.689 18.896 1.00 78.75 122 THR A CA 1
ATOM 930 C C . THR A 1 122 ? -17.252 0.556 19.503 1.00 78.75 122 THR A C 1
ATOM 932 O O . THR A 1 122 ? -17.426 0.449 20.713 1.00 78.75 122 THR A O 1
ATOM 935 N N . ASN A 1 123 ? -18.281 0.549 18.655 1.00 86.12 123 ASN A N 1
ATOM 936 C CA . ASN A 1 123 ? -19.681 0.411 19.082 1.00 86.12 123 ASN A CA 1
ATOM 937 C C . ASN A 1 123 ? -20.072 -1.039 19.461 1.00 86.12 123 ASN A C 1
ATOM 939 O O . ASN A 1 123 ? -21.247 -1.321 19.677 1.00 86.12 123 ASN A O 1
ATOM 943 N N . GLY A 1 124 ? -19.113 -1.973 19.498 1.00 84.38 124 GLY A N 1
ATOM 944 C CA . GLY A 1 124 ? -19.352 -3.396 19.757 1.00 84.38 124 GLY A CA 1
ATOM 945 C C . GLY A 1 124 ? -20.020 -4.170 18.610 1.00 84.38 124 GLY A C 1
ATOM 946 O O . GLY A 1 124 ? -20.252 -5.370 18.751 1.00 84.38 124 GLY A O 1
ATOM 947 N N . ALA A 1 125 ? -20.325 -3.527 17.478 1.00 89.44 125 ALA A N 1
ATOM 948 C CA . ALA A 1 125 ? -20.842 -4.192 16.286 1.00 89.44 125 ALA A CA 1
ATOM 949 C C . ALA A 1 125 ? -19.723 -4.881 15.484 1.00 89.44 125 ALA A C 1
ATOM 951 O O . ALA A 1 125 ? -18.529 -4.712 15.749 1.00 89.44 125 ALA A O 1
ATOM 952 N N . TYR A 1 126 ? -20.122 -5.643 14.459 1.00 90.31 126 TYR A N 1
ATOM 953 C CA . TYR A 1 126 ? -19.186 -6.324 13.565 1.00 90.31 126 TYR A CA 1
ATOM 954 C C . TYR A 1 126 ? -18.150 -5.358 12.995 1.00 90.31 126 TYR A C 1
ATOM 956 O O . TYR A 1 126 ? -18.510 -4.346 12.396 1.00 90.31 126 TYR A O 1
ATOM 964 N N . THR A 1 127 ? -16.874 -5.691 13.158 1.00 90.25 127 THR A N 1
ATOM 965 C CA . THR A 1 127 ? -15.760 -4.833 12.752 1.00 90.25 127 THR A CA 1
ATOM 966 C C . THR A 1 127 ? -14.875 -5.569 11.762 1.00 90.25 127 THR A C 1
ATOM 968 O O . THR A 1 127 ? -14.356 -6.643 12.064 1.00 90.25 127 THR A O 1
ATOM 971 N N . ILE A 1 128 ? -14.700 -4.987 10.578 1.00 92.06 128 ILE A N 1
ATOM 972 C CA . ILE A 1 128 ? -13.789 -5.484 9.546 1.00 92.06 128 ILE A CA 1
ATOM 973 C C . ILE A 1 128 ? -12.615 -4.517 9.429 1.00 92.06 128 ILE A C 1
ATOM 975 O O . ILE A 1 128 ? -12.815 -3.307 9.304 1.00 92.06 128 ILE A O 1
ATOM 979 N N . VAL A 1 129 ? -11.398 -5.054 9.443 1.00 91.44 129 VAL A N 1
ATOM 980 C CA . VAL A 1 129 ? -10.169 -4.293 9.195 1.00 91.44 129 VAL A CA 1
ATOM 981 C C . VAL A 1 129 ? -9.675 -4.585 7.782 1.00 91.44 129 VAL A C 1
ATOM 983 O O . VAL A 1 129 ? -9.373 -5.727 7.442 1.00 91.44 129 VAL A O 1
ATOM 986 N N . TYR A 1 130 ? -9.588 -3.548 6.962 1.00 90.44 130 TYR A N 1
ATOM 987 C CA . TYR A 1 130 ? -9.016 -3.576 5.624 1.00 90.44 130 TYR A CA 1
ATOM 988 C C . TYR A 1 130 ? -7.580 -3.057 5.677 1.00 90.44 130 TYR A C 1
ATOM 990 O O . TYR A 1 130 ? -7.358 -1.872 5.925 1.00 90.44 130 TYR A O 1
ATOM 998 N N . GLY A 1 131 ? -6.611 -3.945 5.477 1.00 88.12 131 GLY A N 1
ATOM 999 C CA . GLY A 1 131 ? -5.196 -3.604 5.384 1.00 88.12 131 GLY A CA 1
ATOM 1000 C C . GLY A 1 131 ? -4.751 -3.564 3.929 1.00 88.12 131 GLY A C 1
ATOM 1001 O O . GLY A 1 131 ? -4.769 -4.601 3.271 1.00 88.12 131 GLY A O 1
ATOM 1002 N N . TRP A 1 132 ? -4.335 -2.393 3.451 1.00 83.88 132 TRP A N 1
ATOM 1003 C CA . TRP A 1 132 ? -3.801 -2.204 2.102 1.00 83.88 132 TRP A CA 1
ATOM 1004 C C . TRP A 1 132 ? -2.306 -1.901 2.135 1.00 83.88 132 TRP A C 1
ATOM 1006 O O . TRP A 1 132 ? -1.872 -1.042 2.912 1.00 83.88 132 TRP A O 1
ATOM 1016 N N . ASN A 1 133 ? -1.531 -2.579 1.286 1.00 79.25 133 ASN A N 1
ATOM 1017 C CA . ASN A 1 133 ? -0.079 -2.435 1.218 1.00 79.25 133 ASN A CA 1
ATOM 1018 C C . ASN A 1 133 ? 0.550 -2.677 2.602 1.00 79.25 133 ASN A C 1
ATOM 1020 O O . ASN A 1 133 ? 0.235 -3.667 3.262 1.00 79.25 133 ASN A O 1
ATOM 1024 N N . TYR A 1 134 ? 1.369 -1.763 3.122 1.00 77.50 134 TYR A N 1
ATOM 1025 C CA . TYR A 1 134 ? 1.940 -1.877 4.465 1.00 77.50 134 TYR A CA 1
ATOM 1026 C C . TYR A 1 134 ? 0.885 -2.061 5.573 1.00 77.50 134 TYR A C 1
ATOM 1028 O O . TYR A 1 134 ? 1.145 -2.712 6.589 1.00 77.50 134 TYR A O 1
ATOM 1036 N N . GLY A 1 135 ? -0.336 -1.564 5.361 1.00 81.25 135 GLY A N 1
ATOM 1037 C CA . GLY A 1 135 ? -1.465 -1.767 6.262 1.00 81.25 135 GLY A CA 1
ATOM 1038 C C . GLY A 1 135 ? -1.838 -3.236 6.485 1.00 81.25 135 GLY A C 1
ATOM 1039 O O . GLY A 1 135 ? -2.367 -3.570 7.547 1.00 81.25 135 GLY A O 1
ATOM 1040 N N . SER A 1 136 ? -1.515 -4.150 5.563 1.00 84.69 136 SER A N 1
ATOM 1041 C CA . SER A 1 136 ? -1.751 -5.585 5.770 1.00 84.69 136 SER A CA 1
ATOM 1042 C C . SER A 1 136 ? -0.843 -6.183 6.846 1.00 84.69 136 SER A C 1
ATOM 1044 O O . SER A 1 136 ? -1.288 -7.046 7.598 1.00 84.69 136 SER A O 1
ATOM 1046 N N . ALA A 1 137 ? 0.391 -5.688 6.996 1.00 81.31 137 ALA A N 1
ATOM 1047 C CA . ALA A 1 137 ? 1.278 -6.094 8.088 1.00 81.31 137 ALA A CA 1
ATOM 1048 C C . ALA A 1 137 ? 0.754 -5.607 9.452 1.00 81.31 137 ALA A C 1
ATOM 1050 O O . ALA A 1 137 ? 0.983 -6.239 10.485 1.00 81.31 137 ALA A O 1
ATOM 1051 N N . LEU A 1 138 ? 0.017 -4.492 9.471 1.00 80.19 138 LEU A N 1
ATOM 1052 C CA . LEU A 1 138 ? -0.654 -3.991 10.674 1.00 80.19 138 LEU A CA 1
ATOM 1053 C C . LEU A 1 138 ? -1.862 -4.851 11.032 1.00 80.19 138 LEU A C 1
ATOM 1055 O O . LEU A 1 138 ? -2.022 -5.246 12.187 1.00 80.19 138 LEU A O 1
ATOM 1059 N N . ALA A 1 139 ? -2.675 -5.191 10.033 1.00 85.81 139 ALA A N 1
ATOM 1060 C CA . ALA A 1 139 ? -3.771 -6.134 10.193 1.00 85.81 139 ALA A CA 1
ATOM 1061 C C . ALA A 1 139 ? -3.267 -7.497 10.706 1.00 85.81 139 ALA A C 1
ATOM 1063 O O . ALA A 1 139 ? -3.855 -8.045 11.635 1.00 85.81 139 ALA A O 1
ATOM 1064 N N . GLU A 1 140 ? -2.130 -7.989 10.203 1.00 85.50 140 GLU A N 1
ATOM 1065 C CA . GLU A 1 140 ? -1.464 -9.207 10.690 1.00 85.50 140 GLU A CA 1
ATOM 1066 C C . GLU A 1 140 ? -1.120 -9.125 12.192 1.00 85.50 140 GLU A C 1
ATOM 1068 O O . GLU A 1 140 ? -1.362 -10.064 12.949 1.00 85.50 140 GLU A O 1
ATOM 1073 N N . ARG A 1 141 ? -0.612 -7.984 12.677 1.00 83.00 141 ARG A N 1
ATOM 1074 C CA . ARG A 1 141 ? -0.336 -7.792 14.115 1.00 83.00 141 ARG A CA 1
ATOM 1075 C C . ARG A 1 141 ? -1.602 -7.810 14.963 1.00 83.00 141 ARG A C 1
ATOM 1077 O O . ARG A 1 141 ? -1.594 -8.406 16.037 1.00 83.00 141 ARG A O 1
ATOM 1084 N N . LEU A 1 142 ? -2.684 -7.195 14.486 1.00 84.38 142 LEU A N 1
ATOM 1085 C CA . LEU A 1 142 ? -3.984 -7.239 15.163 1.00 84.38 142 LEU A CA 1
ATOM 1086 C C . LEU A 1 142 ? -4.527 -8.672 15.245 1.00 84.38 142 LEU A C 1
ATOM 1088 O O . LEU A 1 142 ? -5.102 -9.040 16.268 1.00 84.38 142 LEU A O 1
ATOM 1092 N N . MET A 1 143 ? -4.299 -9.492 14.211 1.00 87.56 143 MET A N 1
ATOM 1093 C CA . MET A 1 143 ? -4.623 -10.922 14.251 1.00 87.56 143 MET A CA 1
ATOM 1094 C C . MET A 1 143 ? -3.815 -11.644 15.336 1.00 87.56 143 MET A C 1
ATOM 1096 O O . MET A 1 143 ? -4.386 -12.404 16.112 1.00 87.56 143 MET A O 1
ATOM 1100 N N . HIS A 1 144 ? -2.504 -11.388 15.437 1.00 85.75 144 HIS A N 1
ATOM 1101 C CA . HIS A 1 144 ? -1.652 -11.992 16.472 1.00 85.75 144 HIS A CA 1
ATOM 1102 C C . HIS A 1 144 ? -2.033 -11.568 17.896 1.00 85.75 144 HIS A C 1
ATOM 1104 O O . HIS A 1 144 ? -1.922 -12.371 18.821 1.00 85.75 144 HIS A O 1
ATOM 1110 N N . LEU A 1 145 ? -2.498 -10.329 18.076 1.00 84.56 145 LEU A N 1
ATOM 1111 C CA . LEU A 1 145 ? -3.043 -9.840 19.347 1.00 84.56 145 LEU A CA 1
ATOM 1112 C C . LEU A 1 145 ? -4.429 -10.422 19.664 1.00 84.56 145 LEU A C 1
ATOM 1114 O O . LEU A 1 145 ? -4.891 -10.283 20.794 1.00 84.56 145 LEU A O 1
ATOM 1118 N N . ASN A 1 146 ? -5.075 -11.076 18.691 1.00 84.19 146 ASN A N 1
ATOM 1119 C CA . ASN A 1 146 ? -6.397 -11.683 18.810 1.00 84.19 146 ASN A CA 1
ATOM 1120 C C . ASN A 1 146 ? -7.439 -10.707 19.386 1.00 84.19 146 ASN A C 1
ATOM 1122 O O . ASN A 1 146 ? -8.166 -11.036 20.323 1.00 84.19 146 ASN A O 1
ATOM 1126 N N . CYS A 1 147 ? -7.470 -9.479 18.854 1.00 82.25 147 CYS A N 1
ATOM 1127 C CA . CYS A 1 147 ? -8.370 -8.424 19.317 1.00 82.25 147 CYS A CA 1
ATOM 1128 C C . CYS A 1 147 ? -9.844 -8.865 19.179 1.00 82.25 147 CYS A C 1
ATOM 1130 O O . CYS A 1 147 ? -10.333 -8.960 18.051 1.00 82.25 147 CYS A O 1
ATOM 1132 N N . PRO A 1 148 ? -10.586 -9.090 20.282 1.00 81.62 148 PRO A N 1
ATOM 1133 C CA . PRO A 1 148 ? -11.919 -9.699 20.229 1.00 81.62 148 PRO A CA 1
ATOM 1134 C C . PRO A 1 148 ? -12.981 -8.809 19.567 1.00 81.62 148 PRO A C 1
ATOM 1136 O O . PRO A 1 148 ? -14.025 -9.299 19.146 1.00 81.62 148 PRO A O 1
ATOM 1139 N N . GLN A 1 149 ? -12.725 -7.504 19.459 1.00 83.19 149 GLN A N 1
ATOM 1140 C CA . GLN A 1 149 ? -13.592 -6.544 18.778 1.00 83.19 149 GLN A CA 1
ATOM 1141 C C . GLN A 1 149 ? -13.548 -6.703 17.257 1.00 83.19 149 GLN A C 1
ATOM 1143 O O . GLN A 1 149 ? -14.487 -6.285 16.581 1.00 83.19 149 GLN A O 1
ATOM 1148 N N . VAL A 1 150 ? -12.484 -7.291 16.700 1.00 88.19 150 VAL A N 1
ATOM 1149 C CA . VAL A 1 150 ? -12.331 -7.457 15.253 1.00 88.19 150 VAL A CA 1
ATOM 1150 C C . VAL A 1 150 ? -12.975 -8.769 14.818 1.00 88.19 150 VAL A C 1
ATOM 1152 O O . VAL A 1 150 ? -12.588 -9.853 15.238 1.00 88.19 150 VAL A O 1
ATOM 1155 N N . THR A 1 151 ? -13.976 -8.673 13.946 1.00 91.88 151 THR A N 1
ATOM 1156 C CA . THR A 1 151 ? -14.709 -9.828 13.407 1.00 91.88 151 THR A CA 1
ATOM 1157 C C . THR A 1 151 ? -13.990 -10.458 12.221 1.00 91.88 151 THR A C 1
ATOM 1159 O O . THR A 1 151 ? -14.068 -11.668 12.019 1.00 91.88 151 THR A O 1
ATOM 1162 N N . GLY A 1 152 ? -13.320 -9.650 11.402 1.00 92.25 152 GLY A N 1
ATOM 1163 C CA . GLY A 1 152 ? -12.682 -10.137 10.189 1.00 92.25 152 GLY A CA 1
ATOM 1164 C C . GLY A 1 152 ? -11.690 -9.155 9.594 1.00 92.25 152 GLY A C 1
ATOM 1165 O O . GLY A 1 152 ? -11.618 -7.989 9.981 1.00 92.25 152 GLY A O 1
ATOM 1166 N N . TYR A 1 153 ? -10.935 -9.654 8.621 1.00 92.88 153 TYR A N 1
ATOM 1167 C CA . TYR A 1 153 ? -9.864 -8.918 7.973 1.00 92.88 153 TYR A CA 1
ATOM 1168 C C . TYR A 1 153 ? -9.939 -9.090 6.462 1.00 92.88 153 TYR A C 1
ATOM 1170 O O . TYR A 1 153 ? -10.262 -10.170 5.965 1.00 92.88 153 TYR A O 1
ATOM 1178 N N . VAL A 1 154 ? -9.593 -8.032 5.742 1.00 93.94 154 VAL A N 1
ATOM 1179 C CA . VAL A 1 154 ? -9.347 -8.050 4.302 1.00 93.94 154 VAL A CA 1
ATOM 1180 C C . VAL A 1 154 ? -7.934 -7.527 4.099 1.00 93.94 154 VAL A C 1
ATOM 1182 O O . VAL A 1 154 ? -7.602 -6.455 4.597 1.00 93.94 154 VAL A O 1
ATOM 1185 N N . LEU A 1 155 ? -7.096 -8.304 3.420 1.00 90.56 155 LEU A N 1
ATOM 1186 C CA . LEU A 1 155 ? -5.720 -7.926 3.113 1.00 90.56 155 LEU A CA 1
ATOM 1187 C C . LEU A 1 155 ? -5.603 -7.744 1.602 1.00 90.56 155 LEU A C 1
ATOM 1189 O O . LEU A 1 155 ? -5.915 -8.669 0.852 1.00 90.56 155 LEU A O 1
ATOM 1193 N N . ASP A 1 156 ? -5.164 -6.567 1.179 1.00 86.25 156 ASP A N 1
ATOM 1194 C CA . ASP A 1 156 ? -4.973 -6.194 -0.220 1.00 86.25 156 ASP A CA 1
ATOM 1195 C C . ASP A 1 156 ? -3.543 -5.683 -0.427 1.00 86.25 156 ASP A C 1
ATOM 1197 O O . ASP A 1 156 ? -3.008 -4.980 0.430 1.00 86.25 156 ASP A O 1
ATOM 1201 N N . ASP A 1 157 ? -2.921 -6.045 -1.550 1.00 81.56 157 ASP A N 1
ATOM 1202 C CA . ASP A 1 157 ? -1.516 -5.737 -1.866 1.00 81.56 157 ASP A CA 1
ATOM 1203 C C . ASP A 1 157 ? -0.540 -6.116 -0.727 1.00 81.56 157 ASP A C 1
ATOM 1205 O O . ASP A 1 157 ? 0.128 -5.288 -0.124 1.00 81.56 157 ASP A O 1
ATOM 1209 N N . ILE A 1 158 ? -0.533 -7.393 -0.343 1.00 80.75 158 ILE A N 1
ATOM 1210 C CA . ILE A 1 158 ? -0.068 -7.835 0.980 1.00 80.75 158 ILE A CA 1
ATOM 1211 C C . ILE A 1 158 ? 1.441 -7.610 1.215 1.00 80.75 158 ILE A C 1
ATOM 1213 O O . ILE A 1 158 ? 2.287 -8.289 0.633 1.00 80.75 158 ILE A O 1
ATOM 1217 N N . ALA A 1 159 ? 1.772 -6.795 2.216 1.00 77.25 159 ALA A N 1
ATOM 1218 C CA . ALA A 1 159 ? 3.019 -6.867 2.974 1.00 77.25 159 ALA A CA 1
ATOM 1219 C C . ALA A 1 159 ? 2.852 -7.780 4.208 1.00 77.25 159 ALA A C 1
ATOM 1221 O O . ALA A 1 159 ? 1.896 -7.638 4.974 1.00 77.25 159 ALA A O 1
ATOM 1222 N N . THR A 1 160 ? 3.787 -8.707 4.441 1.00 68.94 160 THR A N 1
ATOM 1223 C CA . THR A 1 160 ? 3.769 -9.592 5.623 1.00 68.94 160 THR A CA 1
ATOM 1224 C C . THR A 1 160 ? 5.105 -9.590 6.356 1.00 68.94 160 THR A C 1
ATOM 1226 O O . THR A 1 160 ? 6.170 -9.503 5.740 1.00 68.94 160 THR A O 1
ATOM 1229 N N . THR A 1 161 ? 5.042 -9.679 7.686 1.00 66.81 161 THR A N 1
ATOM 1230 C CA . THR A 1 161 ? 6.226 -9.681 8.563 1.00 66.81 161 THR A CA 1
ATOM 1231 C C . THR A 1 161 ? 6.576 -11.054 9.126 1.00 66.81 161 THR A C 1
ATOM 1233 O O . THR A 1 161 ? 7.693 -11.225 9.620 1.00 66.81 161 THR A O 1
ATOM 1236 N N . SER A 1 162 ? 5.680 -12.042 9.039 1.00 62.50 162 SER A N 1
ATOM 1237 C CA . SER A 1 162 ? 5.906 -13.380 9.588 1.00 62.50 162 SER A CA 1
ATOM 1238 C C . SER A 1 162 ? 5.927 -14.477 8.521 1.00 62.50 162 SER A C 1
ATOM 1240 O O . SER A 1 162 ? 5.236 -14.433 7.508 1.00 62.50 162 SER A O 1
ATOM 1242 N N . GLY A 1 163 ? 6.767 -15.492 8.747 1.00 61.22 163 GLY A N 1
ATOM 1243 C CA . GLY A 1 163 ? 6.697 -16.797 8.074 1.00 61.22 163 GLY A CA 1
ATOM 1244 C C . GLY A 1 163 ? 7.125 -16.870 6.602 1.00 61.22 163 GLY A C 1
ATOM 1245 O O . GLY A 1 163 ? 7.488 -17.954 6.142 1.00 61.22 163 GLY A O 1
ATOM 1246 N N . ALA A 1 164 ? 7.135 -15.765 5.858 1.00 64.06 164 ALA A N 1
ATOM 1247 C CA . ALA A 1 164 ? 7.618 -15.750 4.483 1.00 64.06 164 ALA A CA 1
ATOM 1248 C C . ALA A 1 164 ? 9.156 -15.825 4.437 1.00 64.06 164 ALA A C 1
ATOM 1250 O O . ALA A 1 164 ? 9.870 -15.155 5.183 1.00 64.06 164 ALA A O 1
ATOM 1251 N N . THR A 1 165 ? 9.691 -16.670 3.553 1.00 66.31 165 THR A N 1
ATOM 1252 C CA . THR A 1 165 ? 11.120 -16.652 3.225 1.00 66.31 165 THR A CA 1
ATOM 1253 C C . THR A 1 165 ? 11.474 -15.310 2.585 1.00 66.31 165 THR A C 1
ATOM 1255 O O . THR A 1 165 ? 10.630 -14.709 1.934 1.00 66.31 165 THR A O 1
ATOM 1258 N N . ARG A 1 166 ? 12.726 -14.841 2.706 1.00 65.50 166 ARG A N 1
ATOM 1259 C CA . ARG A 1 166 ? 13.140 -13.513 2.196 1.00 65.50 166 ARG A CA 1
ATOM 1260 C C . ARG A 1 166 ? 12.746 -13.260 0.728 1.00 65.50 166 ARG A C 1
ATOM 1262 O O . ARG A 1 166 ? 12.456 -12.132 0.371 1.00 65.50 166 ARG A O 1
ATOM 1269 N N . ASN A 1 167 ? 12.728 -14.298 -0.105 1.00 67.62 167 ASN A N 1
ATOM 1270 C CA . ASN A 1 167 ? 12.329 -14.241 -1.518 1.00 67.62 167 ASN A CA 1
ATOM 1271 C C . ASN A 1 167 ? 10.806 -14.275 -1.765 1.00 67.62 167 ASN A C 1
ATOM 1273 O O . ASN A 1 167 ? 10.383 -14.328 -2.912 1.00 67.62 167 ASN A O 1
ATOM 1277 N N . LYS A 1 168 ? 9.994 -14.348 -0.711 1.00 67.00 168 LYS A N 1
ATOM 1278 C CA . LYS A 1 168 ? 8.524 -14.338 -0.736 1.00 67.00 168 LYS A CA 1
ATOM 1279 C C . LYS A 1 168 ? 7.937 -13.214 0.122 1.00 67.00 168 LYS A C 1
ATOM 1281 O O . LYS A 1 168 ? 6.721 -13.098 0.219 1.00 67.00 168 LYS A O 1
ATOM 1286 N N . SER A 1 169 ? 8.789 -12.433 0.778 1.00 68.62 169 SER A N 1
ATOM 1287 C CA . SER A 1 169 ? 8.400 -11.240 1.519 1.00 68.62 169 SER A CA 1
ATOM 1288 C C . SER A 1 169 ? 8.496 -10.034 0.598 1.00 68.62 169 SER A C 1
ATOM 1290 O O . SER A 1 169 ? 9.517 -9.848 -0.064 1.00 68.62 169 SER A O 1
ATOM 1292 N N . TYR A 1 170 ? 7.461 -9.198 0.597 1.00 67.94 170 TYR A N 1
ATOM 1293 C CA . TYR A 1 170 ? 7.511 -7.918 -0.094 1.00 67.94 170 TYR A CA 1
ATOM 1294 C C . TYR A 1 170 ? 8.495 -6.984 0.618 1.00 67.94 170 TYR A C 1
ATOM 1296 O O . TYR A 1 170 ? 8.321 -6.642 1.790 1.00 67.94 170 TYR A O 1
ATOM 1304 N N . TYR A 1 171 ? 9.535 -6.573 -0.101 1.00 71.38 171 TYR A N 1
ATOM 1305 C CA . TYR A 1 171 ? 10.451 -5.526 0.324 1.00 71.38 171 TYR A CA 1
ATOM 1306 C C . TYR A 1 171 ? 10.482 -4.469 -0.767 1.00 71.38 171 TYR A C 1
ATOM 1308 O O . TYR A 1 171 ? 10.740 -4.795 -1.918 1.00 71.38 171 TYR A O 1
ATOM 1316 N N . VAL A 1 172 ? 10.324 -3.197 -0.403 1.00 68.44 172 VAL A N 1
ATOM 1317 C CA . VAL A 1 172 ? 10.428 -2.083 -1.364 1.00 68.44 172 VAL A CA 1
ATOM 1318 C C . VAL A 1 172 ? 11.765 -2.111 -2.117 1.00 68.44 172 VAL A C 1
ATOM 1320 O O . VAL A 1 172 ? 11.825 -1.770 -3.290 1.00 68.44 172 VAL A O 1
ATOM 1323 N N . SER A 1 173 ? 12.838 -2.602 -1.488 1.00 71.94 173 SER A N 1
ATOM 1324 C CA . SER A 1 173 ? 14.141 -2.781 -2.143 1.00 71.94 173 SER A CA 1
ATOM 1325 C C . SER A 1 173 ? 14.159 -3.839 -3.257 1.00 71.94 173 SER A C 1
ATOM 1327 O O . SER A 1 173 ? 15.139 -3.914 -3.988 1.00 71.94 173 SER A O 1
ATOM 1329 N N . MET A 1 174 ? 13.133 -4.686 -3.351 1.00 73.62 174 MET A N 1
ATOM 1330 C CA . MET A 1 174 ? 12.947 -5.669 -4.425 1.00 73.62 174 MET A CA 1
ATOM 1331 C C . MET A 1 174 ? 12.008 -5.166 -5.524 1.00 73.62 174 MET A C 1
ATOM 1333 O O . MET A 1 174 ? 11.866 -5.850 -6.532 1.00 73.62 174 MET A O 1
ATOM 1337 N N . ALA A 1 175 ? 11.417 -3.972 -5.381 1.00 74.62 175 ALA A N 1
ATOM 1338 C CA . ALA A 1 175 ? 10.431 -3.454 -6.327 1.00 74.62 175 ALA A CA 1
ATOM 1339 C C . ALA A 1 175 ? 10.948 -3.423 -7.775 1.00 74.62 175 ALA A C 1
ATOM 1341 O O . ALA A 1 175 ? 10.178 -3.688 -8.695 1.00 74.62 175 ALA A O 1
ATOM 1342 N N . ASP A 1 176 ? 12.244 -3.170 -7.986 1.00 76.81 176 ASP A N 1
ATOM 1343 C CA . ASP A 1 176 ? 12.866 -3.201 -9.317 1.00 76.81 176 ASP A CA 1
ATOM 1344 C C . ASP A 1 176 ? 12.878 -4.607 -9.935 1.00 76.81 176 ASP A C 1
ATOM 1346 O O . ASP A 1 176 ? 12.682 -4.751 -11.141 1.00 76.81 176 ASP A O 1
ATOM 1350 N N . ILE A 1 177 ? 13.104 -5.642 -9.118 1.00 80.81 177 ILE A N 1
ATOM 1351 C CA . ILE A 1 177 ? 13.106 -7.044 -9.555 1.00 80.81 177 ILE A CA 1
ATOM 1352 C C . ILE A 1 177 ? 11.673 -7.473 -9.866 1.00 80.81 177 ILE A C 1
ATOM 1354 O O . ILE A 1 177 ? 11.406 -7.940 -10.971 1.00 80.81 177 ILE A O 1
ATOM 1358 N N . ASP A 1 178 ? 10.748 -7.233 -8.936 1.00 80.06 178 ASP A N 1
ATOM 1359 C CA . ASP A 1 178 ? 9.340 -7.616 -9.082 1.00 80.06 178 ASP A CA 1
ATOM 1360 C C . ASP A 1 178 ? 8.687 -6.895 -10.279 1.00 80.06 178 ASP A C 1
ATOM 1362 O O . ASP A 1 178 ? 7.928 -7.483 -11.051 1.00 80.06 178 ASP A O 1
ATOM 1366 N N . SER A 1 179 ? 9.032 -5.622 -10.494 1.00 82.81 179 SER A N 1
ATOM 1367 C CA . SER A 1 179 ? 8.594 -4.863 -11.673 1.00 82.81 179 SER A CA 1
ATOM 1368 C C . SER A 1 179 ? 9.254 -5.347 -12.963 1.00 82.81 179 SER A C 1
ATOM 1370 O O . SER A 1 179 ? 8.649 -5.244 -14.032 1.00 82.81 179 SER A O 1
ATOM 1372 N N . GLY A 1 180 ? 10.478 -5.873 -12.880 1.00 87.75 180 GLY A N 1
ATOM 1373 C CA . GLY A 1 180 ? 11.174 -6.511 -13.993 1.00 87.75 180 GLY A CA 1
ATOM 1374 C C . GLY A 1 180 ? 10.392 -7.703 -14.538 1.00 87.75 180 GLY A C 1
ATOM 1375 O O . GLY A 1 180 ? 10.146 -7.760 -15.741 1.00 87.75 180 GLY A O 1
ATOM 1376 N N . ASP A 1 181 ? 9.896 -8.574 -13.657 1.00 88.75 181 ASP A N 1
ATOM 1377 C CA . ASP A 1 181 ? 9.077 -9.733 -14.038 1.00 88.75 181 ASP A CA 1
ATOM 1378 C C . ASP A 1 181 ? 7.773 -9.312 -14.746 1.00 88.75 181 ASP A C 1
ATOM 1380 O O . ASP A 1 181 ? 7.373 -9.907 -15.753 1.00 88.75 181 ASP A O 1
ATOM 1384 N N . ILE A 1 182 ? 7.122 -8.240 -14.271 1.00 88.75 182 ILE A N 1
ATOM 1385 C CA . ILE A 1 182 ? 5.941 -7.652 -14.933 1.00 88.75 182 ILE A CA 1
ATOM 1386 C C . ILE A 1 182 ? 6.319 -7.098 -16.313 1.00 88.75 182 ILE A C 1
ATOM 1388 O O . ILE A 1 182 ? 5.588 -7.301 -17.288 1.00 88.75 182 ILE A O 1
ATOM 1392 N N . GLY A 1 183 ? 7.459 -6.411 -16.411 1.00 91.50 183 GLY A N 1
ATOM 1393 C CA . GLY A 1 183 ? 7.999 -5.900 -17.667 1.00 91.50 183 GLY A CA 1
ATOM 1394 C C . GLY A 1 183 ? 8.250 -7.013 -18.682 1.00 91.50 183 GLY A C 1
ATOM 1395 O O . GLY A 1 183 ? 7.806 -6.913 -19.827 1.00 91.50 183 GLY A O 1
ATOM 1396 N N . ASP A 1 184 ? 8.881 -8.107 -18.264 1.00 93.25 184 ASP A N 1
ATOM 1397 C CA . ASP A 1 184 ? 9.137 -9.274 -19.108 1.00 93.25 184 ASP A CA 1
ATOM 1398 C C . ASP A 1 184 ? 7.835 -9.919 -19.591 1.00 93.25 184 ASP A C 1
ATOM 1400 O O . ASP A 1 184 ? 7.684 -10.197 -20.787 1.00 93.25 184 ASP A O 1
ATOM 1404 N N . ALA A 1 185 ? 6.848 -10.076 -18.704 1.00 92.62 185 ALA A N 1
ATOM 1405 C CA . ALA A 1 185 ? 5.524 -10.573 -19.066 1.00 92.62 185 ALA A CA 1
ATOM 1406 C C . ALA A 1 185 ? 4.822 -9.656 -20.084 1.00 92.62 185 ALA A C 1
ATOM 1408 O O . ALA A 1 185 ? 4.259 -10.139 -21.072 1.00 92.62 185 ALA A O 1
ATOM 1409 N N . PHE A 1 186 ? 4.898 -8.335 -19.902 1.00 92.44 186 PHE A N 1
ATOM 1410 C CA . PHE A 1 186 ? 4.351 -7.357 -20.843 1.00 92.44 186 PHE A CA 1
ATOM 1411 C C . PHE A 1 186 ? 5.032 -7.443 -22.216 1.00 92.44 186 PHE A C 1
ATOM 1413 O O . PHE A 1 186 ? 4.364 -7.452 -23.254 1.00 92.44 186 PHE A O 1
ATOM 1420 N N . MET A 1 187 ? 6.360 -7.552 -22.252 1.00 94.19 187 MET A N 1
ATOM 1421 C CA . MET A 1 187 ? 7.111 -7.673 -23.502 1.00 94.19 187 MET A CA 1
ATOM 1422 C C . MET A 1 187 ? 6.833 -9.004 -24.214 1.00 94.19 187 MET A C 1
ATOM 1424 O O . MET A 1 187 ? 6.700 -9.027 -25.443 1.00 94.19 187 MET A O 1
ATOM 1428 N N . ALA A 1 188 ? 6.667 -10.097 -23.466 1.00 93.94 188 ALA A N 1
ATOM 1429 C CA . ALA A 1 188 ? 6.237 -11.387 -24.001 1.00 93.94 188 ALA A CA 1
ATOM 1430 C C . ALA A 1 188 ? 4.811 -11.316 -24.574 1.00 93.94 188 ALA A C 1
ATOM 1432 O O . ALA A 1 188 ? 4.558 -11.800 -25.682 1.00 93.94 188 ALA A O 1
ATOM 1433 N N . LEU A 1 189 ? 3.888 -10.640 -23.882 1.00 93.31 189 LEU A N 1
ATOM 1434 C CA . LEU A 1 189 ? 2.539 -10.388 -24.383 1.00 93.31 189 LEU A CA 1
ATOM 1435 C C . LEU A 1 189 ? 2.579 -9.561 -25.674 1.00 93.31 189 LEU A C 1
ATOM 1437 O O . LEU A 1 189 ? 1.956 -9.946 -26.663 1.00 93.31 189 LEU A O 1
ATOM 1441 N N . CYS A 1 190 ? 3.374 -8.489 -25.719 1.00 93.50 190 CYS A N 1
ATOM 1442 C CA . CYS A 1 190 ? 3.569 -7.673 -26.920 1.00 93.50 190 CYS A CA 1
ATOM 1443 C C . CYS A 1 190 ? 4.016 -8.512 -28.126 1.00 93.50 190 CYS A C 1
ATOM 1445 O O . CYS A 1 190 ? 3.523 -8.319 -29.241 1.00 93.50 190 CYS A O 1
ATOM 1447 N N . ALA A 1 191 ? 4.902 -9.487 -27.905 1.00 92.44 191 ALA A N 1
ATOM 1448 C CA . ALA A 1 191 ? 5.357 -10.393 -28.951 1.00 92.44 191 ALA A CA 1
ATOM 1449 C C . ALA A 1 191 ? 4.232 -11.284 -29.497 1.00 92.44 191 ALA A C 1
ATOM 1451 O O . ALA A 1 191 ? 4.315 -11.705 -30.646 1.00 92.44 191 ALA A O 1
ATOM 1452 N N . THR A 1 192 ? 3.158 -11.541 -28.747 1.00 93.12 192 THR A N 1
ATOM 1453 C CA . THR A 1 192 ? 1.998 -12.315 -29.224 1.00 93.12 192 THR A CA 1
ATOM 1454 C C . THR A 1 192 ? 0.866 -11.432 -29.761 1.00 93.12 192 THR A C 1
ATOM 1456 O O . THR A 1 192 ? 0.197 -11.822 -30.719 1.00 93.12 192 THR A O 1
ATOM 1459 N N .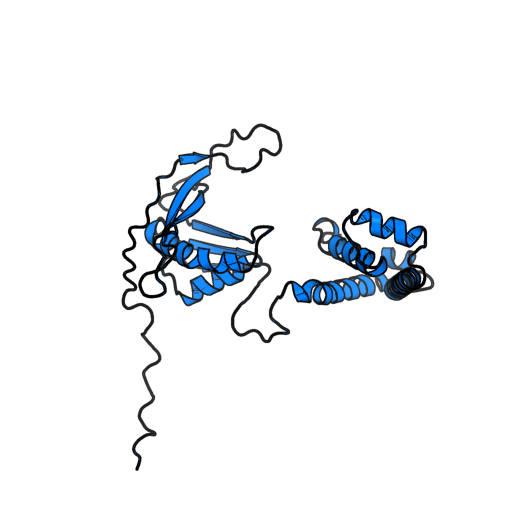 THR A 1 193 ? 0.738 -10.197 -29.283 1.00 93.88 193 THR A N 1
ATOM 1460 C CA . THR A 1 193 ? -0.316 -9.250 -29.673 1.00 93.88 193 THR A CA 1
ATOM 1461 C C . THR A 1 193 ? 0.029 -8.491 -30.956 1.00 93.88 193 THR A C 1
ATOM 1463 O O . THR A 1 193 ? 0.955 -7.683 -30.981 1.00 93.88 193 THR A O 1
ATOM 1466 N N . ARG A 1 194 ? -0.754 -8.687 -32.031 1.00 93.62 194 ARG A N 1
ATOM 1467 C CA . ARG A 1 194 ? -0.526 -8.064 -33.356 1.00 93.62 194 ARG A CA 1
ATOM 1468 C C . ARG A 1 194 ? -0.346 -6.547 -33.285 1.00 93.62 194 ARG A C 1
ATOM 1470 O O . ARG A 1 194 ? 0.547 -6.012 -33.937 1.00 93.62 194 ARG A O 1
ATOM 1477 N N . GLU A 1 195 ? -1.185 -5.873 -32.501 1.00 92.81 195 GLU A N 1
ATOM 1478 C CA . GLU A 1 195 ? -1.178 -4.412 -32.408 1.00 92.81 195 GLU A CA 1
ATOM 1479 C C . GLU A 1 195 ? 0.076 -3.854 -31.735 1.00 92.81 195 GLU A C 1
ATOM 1481 O O . GLU A 1 195 ? 0.466 -2.738 -32.050 1.00 92.81 195 GLU A O 1
ATOM 1486 N N . CYS A 1 196 ? 0.753 -4.639 -30.893 1.00 92.69 196 CYS A N 1
ATOM 1487 C CA . CYS A 1 196 ? 2.050 -4.266 -30.338 1.00 92.69 196 CYS A CA 1
ATOM 1488 C C . CYS A 1 196 ? 3.192 -4.733 -31.248 1.00 92.69 196 CYS A C 1
ATOM 1490 O O . CYS A 1 196 ? 4.026 -3.935 -31.670 1.00 92.69 196 CYS A O 1
ATOM 1492 N N . ARG A 1 197 ? 3.181 -6.011 -31.651 1.00 92.94 197 ARG A N 1
ATOM 1493 C CA . ARG A 1 197 ? 4.211 -6.626 -32.503 1.00 92.94 197 ARG A CA 1
ATOM 1494 C C . ARG A 1 197 ? 4.440 -5.872 -33.812 1.00 92.94 197 ARG A C 1
ATOM 1496 O O . ARG A 1 197 ? 5.565 -5.827 -34.298 1.00 92.94 197 ARG A O 1
ATOM 1503 N N . LYS A 1 198 ? 3.405 -5.249 -34.387 1.00 94.56 198 LYS A N 1
ATOM 1504 C CA . LYS A 1 198 ? 3.540 -4.439 -35.610 1.00 94.56 198 LYS A CA 1
ATOM 1505 C C . LYS A 1 198 ? 4.435 -3.199 -35.442 1.00 94.56 198 LYS A C 1
ATOM 1507 O O . LYS A 1 198 ? 4.764 -2.572 -36.434 1.00 94.56 198 LYS A O 1
ATOM 1512 N N . HIS A 1 199 ? 4.803 -2.806 -34.227 1.00 93.69 199 HIS A N 1
ATOM 1513 C CA . HIS A 1 199 ? 5.780 -1.737 -34.005 1.00 93.69 199 HIS A CA 1
ATOM 1514 C C . HIS A 1 199 ? 7.222 -2.267 -33.950 1.00 93.69 199 HIS A C 1
ATOM 1516 O O . HIS A 1 199 ? 8.170 -1.494 -34.039 1.00 93.69 199 HIS A O 1
ATOM 1522 N N . PHE A 1 200 ? 7.384 -3.590 -33.866 1.00 92.31 200 PHE A N 1
ATOM 1523 C CA . PHE A 1 200 ? 8.639 -4.293 -33.616 1.00 92.31 200 PHE A CA 1
ATOM 1524 C C . PHE A 1 200 ? 8.812 -5.416 -34.656 1.00 92.31 200 PHE A C 1
ATOM 1526 O O . PHE A 1 200 ? 8.845 -6.602 -34.341 1.00 92.31 200 PHE A O 1
ATOM 1533 N N . TRP A 1 201 ? 8.830 -5.045 -35.944 1.00 73.31 201 TRP A N 1
ATOM 1534 C CA . TRP A 1 201 ? 8.776 -6.006 -37.056 1.00 73.31 201 TRP A CA 1
ATOM 1535 C C . TRP A 1 201 ? 10.018 -6.896 -37.185 1.00 73.31 201 TRP A C 1
ATOM 1537 O O . TRP A 1 201 ? 9.887 -8.076 -37.498 1.00 73.31 201 TRP A O 1
ATOM 1547 N N . SER A 1 202 ? 11.214 -6.333 -36.990 1.00 84.00 202 SER A N 1
ATOM 1548 C CA . SER A 1 202 ? 12.498 -7.024 -37.208 1.00 84.00 202 SER A CA 1
ATOM 1549 C C . SER A 1 202 ? 13.204 -7.453 -35.919 1.00 84.00 202 SER A C 1
ATOM 1551 O O . SER A 1 202 ? 14.080 -8.314 -35.957 1.00 84.00 202 SER A O 1
ATOM 1553 N N . ARG A 1 203 ? 12.835 -6.865 -34.779 1.00 87.69 203 ARG A N 1
ATOM 1554 C CA . ARG A 1 203 ? 13.352 -7.174 -33.437 1.00 87.69 203 ARG A CA 1
ATOM 1555 C C . ARG A 1 203 ? 12.182 -7.243 -32.472 1.00 87.69 203 ARG A C 1
ATOM 1557 O O . ARG A 1 203 ? 11.187 -6.586 -32.718 1.00 87.69 203 ARG A O 1
ATOM 1564 N N . SER A 1 204 ? 12.286 -8.004 -31.385 1.00 92.62 204 SER A N 1
ATOM 1565 C CA . SER A 1 204 ? 11.277 -7.968 -30.318 1.00 92.62 204 SER A CA 1
ATOM 1566 C C . SER A 1 204 ? 11.339 -6.643 -29.548 1.00 92.62 204 SER A C 1
ATOM 1568 O O . SER A 1 204 ? 12.371 -5.965 -29.558 1.00 92.62 204 SER A O 1
ATOM 1570 N N . LEU A 1 205 ? 10.257 -6.293 -28.842 1.00 94.88 205 LEU A N 1
ATOM 1571 C CA . LEU A 1 205 ? 10.260 -5.166 -27.902 1.00 94.88 205 LEU A CA 1
ATOM 1572 C C . LEU A 1 205 ? 11.374 -5.330 -26.852 1.00 94.88 205 LEU A C 1
ATOM 1574 O O . LEU A 1 205 ? 12.128 -4.389 -26.635 1.00 94.88 205 LEU A O 1
ATOM 1578 N N . ALA A 1 206 ? 11.536 -6.533 -26.289 1.00 93.81 206 ALA A N 1
ATOM 1579 C CA . ALA A 1 206 ? 12.580 -6.824 -25.304 1.00 93.81 206 ALA A CA 1
ATOM 1580 C C . ALA A 1 206 ? 13.994 -6.544 -25.832 1.00 93.81 206 ALA A C 1
ATOM 1582 O O . ALA A 1 206 ? 14.753 -5.818 -25.196 1.00 93.81 206 ALA A O 1
ATOM 1583 N N . ASN A 1 207 ? 14.326 -7.040 -27.030 1.00 94.75 207 ASN A N 1
ATOM 1584 C CA . ASN A 1 207 ? 15.644 -6.796 -27.619 1.00 94.75 207 ASN A CA 1
ATOM 1585 C C . ASN A 1 207 ? 15.835 -5.309 -27.928 1.00 94.75 207 ASN A C 1
ATOM 1587 O O . ASN A 1 207 ? 16.862 -4.742 -27.586 1.00 94.75 207 ASN A O 1
ATOM 1591 N N . THR A 1 208 ? 14.817 -4.666 -28.506 1.00 95.38 208 THR A N 1
ATOM 1592 C CA . THR A 1 208 ? 14.863 -3.235 -28.842 1.00 95.38 208 THR A CA 1
ATOM 1593 C C . THR A 1 208 ? 15.104 -2.372 -27.603 1.00 95.38 208 THR A C 1
ATOM 1595 O O . THR A 1 208 ? 15.912 -1.447 -27.648 1.00 95.38 208 THR A O 1
ATOM 1598 N N . LEU A 1 209 ? 14.420 -2.673 -26.495 1.00 94.81 209 LEU A N 1
ATOM 1599 C CA . LEU A 1 209 ? 14.595 -1.959 -25.235 1.00 94.81 209 LEU A CA 1
ATOM 1600 C C . LEU A 1 209 ? 15.987 -2.204 -24.647 1.00 94.81 209 LEU A C 1
ATOM 1602 O O . LEU A 1 209 ? 16.639 -1.251 -24.230 1.00 94.81 209 LEU A O 1
ATOM 1606 N N . GLN A 1 210 ? 16.466 -3.449 -24.661 1.00 94.94 210 GLN A N 1
ATOM 1607 C CA . GLN A 1 210 ? 17.802 -3.782 -24.172 1.00 94.94 210 GLN A CA 1
ATOM 1608 C C . GLN A 1 210 ? 18.897 -3.065 -24.975 1.00 94.94 210 GLN A C 1
ATOM 1610 O O . GLN A 1 210 ? 19.799 -2.481 -24.380 1.00 94.94 210 GLN A O 1
ATOM 1615 N N . ASP A 1 211 ? 18.789 -3.045 -26.306 1.00 94.81 211 ASP A N 1
ATOM 1616 C CA . ASP A 1 211 ? 19.724 -2.330 -27.180 1.00 94.81 211 ASP A CA 1
ATOM 1617 C C . ASP A 1 211 ? 19.730 -0.825 -26.891 1.00 94.81 211 ASP A C 1
ATOM 1619 O O . ASP A 1 211 ? 20.791 -0.205 -26.843 1.00 94.81 211 ASP A O 1
ATOM 1623 N N . LEU A 1 212 ? 18.547 -0.235 -26.688 1.00 94.62 212 LEU A N 1
ATOM 1624 C CA . LEU A 1 212 ? 18.410 1.176 -26.339 1.00 94.62 212 LEU A CA 1
ATOM 1625 C C . LEU A 1 212 ? 19.071 1.478 -24.991 1.00 94.62 212 LEU A C 1
ATOM 1627 O O . LEU A 1 212 ? 19.799 2.459 -24.880 1.00 94.62 212 LEU A O 1
ATOM 1631 N N . MET A 1 213 ? 18.841 0.643 -23.976 1.00 94.81 213 MET A N 1
ATOM 1632 C CA . MET A 1 213 ? 19.476 0.806 -22.667 1.00 94.81 213 MET A CA 1
ATOM 1633 C C . MET A 1 213 ? 21.003 0.728 -22.774 1.00 94.81 213 MET A C 1
ATOM 1635 O O . MET A 1 213 ? 21.681 1.608 -22.253 1.00 94.81 213 MET A O 1
ATOM 1639 N N . THR A 1 214 ? 21.536 -0.247 -23.516 1.00 96.31 214 THR A N 1
ATOM 1640 C CA . THR A 1 214 ? 22.981 -0.371 -23.759 1.00 96.31 214 THR A CA 1
ATOM 1641 C C . THR A 1 214 ? 23.548 0.850 -24.485 1.00 96.31 214 THR A C 1
ATOM 1643 O O . THR A 1 214 ? 24.564 1.385 -24.061 1.00 96.31 214 THR A O 1
ATOM 1646 N N . GLN A 1 215 ? 22.868 1.366 -25.514 1.00 95.75 215 GLN A N 1
ATOM 1647 C CA . GLN A 1 215 ? 23.303 2.588 -26.206 1.00 95.75 215 GLN A CA 1
ATOM 1648 C C . GLN A 1 215 ? 23.312 3.815 -25.287 1.00 95.75 215 GLN A C 1
ATOM 1650 O O . GLN A 1 215 ? 24.197 4.659 -25.397 1.00 95.75 215 GLN A O 1
ATOM 1655 N N . LEU A 1 216 ? 22.342 3.928 -24.374 1.00 94.81 216 LEU A N 1
ATOM 1656 C CA . LEU A 1 216 ? 22.308 5.016 -23.394 1.00 94.81 216 LEU A CA 1
ATOM 1657 C C . LEU A 1 216 ? 23.465 4.931 -22.392 1.00 94.81 216 LEU A C 1
ATOM 1659 O O . LEU A 1 216 ? 23.978 5.975 -21.987 1.00 94.81 216 LEU A O 1
ATOM 1663 N N . ASP A 1 217 ? 23.871 3.719 -22.011 1.00 94.19 217 ASP A N 1
ATOM 1664 C CA . ASP A 1 217 ? 25.018 3.484 -21.127 1.00 94.19 217 ASP A CA 1
ATOM 1665 C C . ASP A 1 217 ? 26.356 3.743 -21.828 1.00 94.19 217 ASP A C 1
ATOM 1667 O O . ASP A 1 217 ? 27.257 4.337 -21.232 1.00 94.19 217 ASP A O 1
ATOM 1671 N N . ASP A 1 218 ? 26.471 3.359 -23.101 1.00 96.38 218 ASP A N 1
ATOM 1672 C CA . ASP A 1 218 ? 27.664 3.587 -23.922 1.00 96.38 218 ASP A CA 1
ATOM 1673 C C . ASP A 1 218 ? 27.822 5.071 -24.312 1.00 96.38 218 ASP A C 1
ATOM 1675 O O . ASP A 1 218 ? 28.942 5.584 -24.416 1.00 96.38 218 ASP A O 1
ATOM 1679 N N . GLU A 1 219 ? 26.709 5.797 -24.481 1.00 94.75 219 GLU A N 1
ATOM 1680 C CA . GLU A 1 219 ? 26.671 7.211 -24.877 1.00 94.75 219 GLU A CA 1
ATOM 1681 C C . GLU A 1 219 ? 25.942 8.115 -23.854 1.00 94.75 219 GLU A C 1
ATOM 1683 O O . GLU A 1 219 ? 24.958 8.797 -24.187 1.00 94.75 219 GLU A O 1
ATOM 1688 N N . PRO A 1 220 ? 26.457 8.247 -22.615 1.00 89.69 220 PRO A N 1
ATOM 1689 C CA . PRO A 1 220 ? 25.760 8.935 -21.522 1.00 89.69 220 PRO A CA 1
ATOM 1690 C C . PRO A 1 220 ? 25.624 10.454 -21.726 1.00 89.69 220 PRO A C 1
ATOM 1692 O O . PRO A 1 220 ? 24.876 11.121 -21.015 1.00 89.69 220 PRO A O 1
ATOM 1695 N N . LYS A 1 221 ? 26.356 11.025 -22.692 1.00 91.19 221 LYS A N 1
ATOM 1696 C CA . LYS A 1 221 ? 26.314 12.453 -23.059 1.00 91.19 221 LYS A CA 1
ATOM 1697 C C . LYS A 1 221 ? 25.501 12.730 -24.328 1.00 91.19 221 LYS A C 1
ATOM 1699 O O . LYS A 1 221 ? 25.508 13.862 -24.812 1.00 91.19 221 LYS A O 1
ATOM 1704 N N . SER A 1 222 ? 24.848 11.718 -24.897 1.00 93.19 222 SER A N 1
ATOM 1705 C CA . SER A 1 222 ? 23.996 11.899 -26.071 1.00 93.19 222 SER A CA 1
ATOM 1706 C C . SER A 1 222 ? 22.822 12.838 -25.762 1.00 93.19 222 SER A C 1
ATOM 1708 O O . SER A 1 222 ? 22.366 12.961 -24.622 1.00 93.19 222 SER A O 1
ATOM 1710 N N . ALA A 1 223 ? 22.287 13.490 -26.798 1.00 93.19 223 ALA A N 1
ATOM 1711 C CA . ALA A 1 223 ? 21.087 14.315 -26.650 1.00 93.19 223 ALA A CA 1
ATOM 1712 C C . ALA A 1 223 ? 19.889 13.497 -26.125 1.00 93.19 223 ALA A C 1
ATOM 1714 O O . ALA A 1 223 ? 19.073 14.020 -25.370 1.00 93.19 223 ALA A O 1
ATOM 1715 N N . CYS A 1 224 ? 19.810 12.207 -26.474 1.00 89.81 224 CYS A N 1
ATOM 1716 C CA . CYS A 1 224 ? 18.769 11.297 -25.995 1.00 89.81 224 CYS A CA 1
ATOM 1717 C C . CYS A 1 224 ? 18.916 10.989 -24.500 1.00 89.81 224 CYS A C 1
ATOM 1719 O O . CYS A 1 224 ? 17.929 11.073 -23.771 1.00 89.81 224 CYS A O 1
ATOM 1721 N N . ALA A 1 225 ? 20.136 10.709 -24.028 1.00 90.62 225 ALA A N 1
ATOM 1722 C CA . ALA A 1 225 ? 20.398 10.502 -22.605 1.00 90.62 225 ALA A CA 1
ATOM 1723 C C . ALA A 1 225 ? 20.012 11.740 -21.779 1.00 90.62 225 ALA A C 1
ATOM 1725 O O . ALA A 1 225 ? 19.322 11.612 -20.771 1.00 90.62 225 ALA A O 1
ATOM 1726 N N . ALA A 1 226 ? 20.357 12.941 -22.259 1.00 88.56 226 ALA A N 1
ATOM 1727 C CA . ALA A 1 226 ? 19.979 14.200 -21.615 1.00 88.56 226 ALA A CA 1
ATOM 1728 C C . ALA A 1 226 ? 18.457 14.447 -21.587 1.00 88.56 226 ALA A C 1
ATOM 1730 O O . ALA A 1 226 ? 17.938 15.010 -20.624 1.00 88.56 226 ALA A O 1
ATOM 1731 N N . LEU A 1 227 ? 17.724 14.040 -22.630 1.00 88.38 227 LEU A N 1
ATOM 1732 C CA . LEU A 1 227 ? 16.261 14.146 -22.658 1.00 88.38 227 LEU A CA 1
ATOM 1733 C C . LEU A 1 227 ? 15.604 13.225 -21.624 1.00 88.38 227 LEU A C 1
ATOM 1735 O O . LEU A 1 227 ? 14.683 13.652 -20.929 1.00 88.38 227 LEU A O 1
ATOM 1739 N N . ILE A 1 228 ? 16.081 11.983 -21.515 1.00 87.69 228 ILE A N 1
ATOM 1740 C CA . ILE A 1 228 ? 15.535 10.983 -20.590 1.00 87.69 228 ILE A CA 1
ATOM 1741 C C . ILE A 1 228 ? 15.778 11.396 -19.137 1.00 87.69 228 ILE A C 1
ATOM 1743 O O . ILE A 1 228 ? 14.844 11.384 -18.339 1.00 87.69 228 ILE A O 1
ATOM 1747 N N . THR A 1 229 ? 16.995 11.821 -18.791 1.00 84.19 229 THR A N 1
ATOM 1748 C CA . THR A 1 229 ? 17.314 12.252 -17.420 1.00 84.19 229 THR A CA 1
ATOM 1749 C C . THR A 1 229 ? 16.539 13.506 -17.026 1.00 84.19 229 THR A C 1
ATOM 1751 O O . THR A 1 229 ? 16.001 13.575 -15.923 1.00 84.19 229 THR A O 1
ATOM 1754 N N . LYS A 1 230 ? 16.368 14.460 -17.950 1.00 82.31 230 LYS A N 1
ATOM 1755 C CA . LYS A 1 230 ? 15.550 15.658 -17.715 1.00 82.31 230 LYS A CA 1
ATOM 1756 C C . LYS A 1 230 ? 14.084 15.327 -17.421 1.00 82.31 230 LYS A C 1
ATOM 1758 O O . LYS A 1 230 ? 13.468 16.005 -16.602 1.00 82.31 230 LYS A O 1
ATOM 1763 N N . ALA A 1 231 ? 13.520 14.305 -18.067 1.00 73.38 231 ALA A N 1
ATOM 1764 C CA . ALA A 1 231 ? 12.130 13.901 -17.847 1.00 73.38 231 ALA A CA 1
ATOM 1765 C C . ALA A 1 231 ? 11.865 13.402 -16.414 1.00 73.38 231 ALA A C 1
ATOM 1767 O O . ALA A 1 231 ? 10.727 13.462 -15.955 1.00 73.38 231 ALA A O 1
ATOM 1768 N N . ALA A 1 232 ? 12.902 12.954 -15.703 1.00 69.56 232 ALA A N 1
ATOM 1769 C CA . ALA A 1 232 ? 12.792 12.442 -14.341 1.00 69.56 232 ALA A CA 1
ATOM 1770 C C . ALA A 1 232 ? 13.133 13.489 -13.253 1.00 69.56 232 ALA A C 1
ATOM 1772 O O . ALA A 1 232 ? 12.921 13.244 -12.067 1.00 69.56 232 ALA A O 1
ATOM 1773 N N . GLY A 1 233 ? 13.564 14.692 -13.654 1.00 68.12 233 GLY A N 1
ATOM 1774 C CA . GLY A 1 233 ? 13.784 15.848 -12.780 1.00 68.12 233 GLY A CA 1
ATOM 1775 C C . GLY A 1 233 ? 15.250 16.088 -12.404 1.00 68.12 233 GLY A C 1
ATOM 1776 O O . GLY A 1 233 ? 16.058 15.168 -12.317 1.00 68.12 233 GLY A O 1
ATOM 1777 N N . ASP A 1 234 ? 15.587 17.353 -12.129 1.00 62.38 234 ASP A N 1
ATOM 1778 C CA . ASP A 1 234 ? 16.970 17.861 -12.013 1.00 62.38 234 ASP A CA 1
ATOM 1779 C C . ASP A 1 234 ? 17.818 17.259 -10.868 1.00 62.38 234 ASP A C 1
ATOM 1781 O O . ASP A 1 234 ? 19.002 17.570 -10.749 1.00 62.38 234 ASP A O 1
ATOM 1785 N N . LYS A 1 235 ? 17.235 16.425 -9.997 1.00 64.06 235 LYS A N 1
ATOM 1786 C CA . LYS A 1 235 ? 17.913 15.831 -8.828 1.00 64.06 235 LYS A CA 1
ATOM 1787 C C . LYS A 1 235 ? 18.326 14.369 -9.009 1.00 64.06 235 LYS A C 1
ATOM 1789 O O . LYS A 1 235 ? 18.957 13.824 -8.108 1.00 64.06 235 LYS A O 1
ATOM 1794 N N . ILE A 1 236 ? 17.970 13.731 -10.122 1.00 67.81 236 ILE A N 1
ATOM 1795 C CA . ILE A 1 236 ? 18.305 12.324 -10.364 1.00 67.81 236 ILE A CA 1
ATOM 1796 C C . ILE A 1 236 ? 19.675 12.238 -11.037 1.00 67.81 236 ILE A C 1
ATOM 1798 O O . ILE A 1 236 ? 19.879 12.765 -12.128 1.00 67.81 236 ILE A O 1
ATOM 1802 N N . THR A 1 237 ? 20.620 11.577 -10.367 1.00 75.88 237 THR A N 1
ATOM 1803 C CA . THR A 1 237 ? 21.994 11.358 -10.855 1.00 75.88 237 THR A CA 1
ATOM 1804 C C . THR A 1 237 ? 22.194 9.989 -11.505 1.00 75.88 237 THR A C 1
ATOM 1806 O O . THR A 1 237 ? 23.322 9.640 -11.852 1.00 75.88 237 THR A O 1
ATOM 1809 N N . ASP A 1 238 ? 21.126 9.205 -11.636 1.00 85.94 238 ASP A N 1
ATOM 1810 C CA . ASP A 1 238 ? 21.191 7.854 -12.186 1.00 85.94 238 ASP A CA 1
ATOM 1811 C C . ASP A 1 238 ? 21.496 7.871 -13.694 1.00 85.94 238 ASP A C 1
ATOM 1813 O O . ASP A 1 238 ? 21.135 8.828 -14.393 1.00 85.94 238 ASP A O 1
ATOM 1817 N N . PRO A 1 239 ? 22.131 6.813 -14.235 1.00 90.25 239 PRO A N 1
ATOM 1818 C CA . PRO A 1 239 ? 22.323 6.676 -15.674 1.00 90.25 239 PRO A CA 1
ATOM 1819 C C . PRO A 1 239 ? 20.991 6.743 -16.433 1.00 90.25 239 PRO A C 1
ATOM 1821 O O . PRO A 1 239 ? 19.956 6.277 -15.952 1.00 90.25 239 PRO A O 1
ATOM 1824 N N . ALA A 1 240 ? 21.008 7.276 -17.658 1.00 91.44 240 ALA A N 1
ATOM 1825 C CA . ALA A 1 240 ? 19.792 7.447 -18.458 1.00 91.44 240 ALA A CA 1
ATOM 1826 C C . ALA A 1 240 ? 19.037 6.124 -18.701 1.00 91.44 240 ALA A C 1
ATOM 1828 O O . ALA A 1 240 ? 17.810 6.121 -18.767 1.00 91.44 240 ALA A O 1
ATOM 1829 N N . SER A 1 241 ? 19.748 4.998 -18.783 1.00 92.50 241 SER A N 1
ATOM 1830 C CA . SER A 1 241 ? 19.164 3.656 -18.879 1.00 92.50 241 SER A CA 1
ATOM 1831 C C . SER A 1 241 ? 18.343 3.277 -17.634 1.00 92.50 241 SER A C 1
ATOM 1833 O O . SER A 1 241 ? 17.224 2.777 -17.763 1.00 92.50 241 SER A O 1
ATOM 1835 N N . HIS A 1 242 ? 18.845 3.572 -16.432 1.00 89.44 242 HIS A N 1
ATOM 1836 C CA . HIS A 1 242 ? 18.148 3.348 -15.163 1.00 89.44 242 HIS A CA 1
ATOM 1837 C C . HIS A 1 242 ? 16.909 4.237 -15.058 1.00 89.44 242 HIS A C 1
ATOM 1839 O O . HIS A 1 242 ? 15.826 3.764 -14.71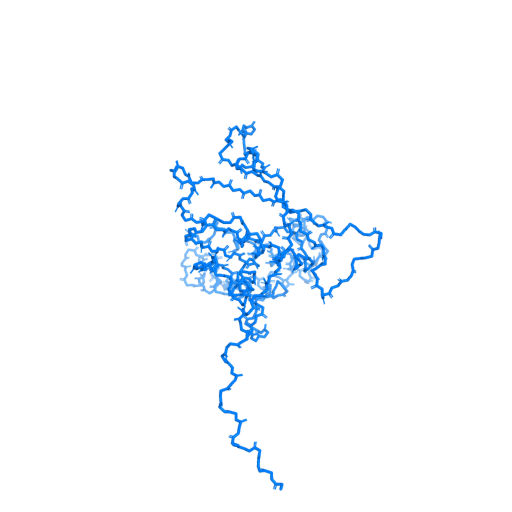5 1.00 89.44 242 HIS A O 1
ATOM 1845 N N . VAL A 1 243 ? 17.043 5.510 -15.438 1.00 89.81 243 VAL A N 1
ATOM 1846 C CA . VAL A 1 243 ? 15.915 6.446 -15.485 1.00 89.81 243 VAL A CA 1
ATOM 1847 C C . VAL A 1 243 ? 14.829 5.949 -16.439 1.00 89.81 243 VAL A C 1
ATOM 1849 O O . VAL A 1 243 ? 13.654 5.927 -16.074 1.00 89.81 243 VAL A O 1
ATOM 1852 N N . LEU A 1 244 ? 15.208 5.494 -17.637 1.00 90.50 244 LEU A N 1
ATOM 1853 C CA . LEU A 1 244 ? 14.271 4.924 -18.604 1.00 90.50 244 LEU A CA 1
ATOM 1854 C C . LEU A 1 244 ? 13.538 3.707 -18.026 1.00 90.50 244 LEU A C 1
ATOM 1856 O O . LEU A 1 244 ? 12.317 3.621 -18.150 1.00 90.50 244 LEU A O 1
ATOM 1860 N N . ARG A 1 245 ? 14.260 2.791 -17.368 1.00 89.00 245 ARG A N 1
ATOM 1861 C CA . ARG A 1 245 ? 13.667 1.608 -16.728 1.00 89.00 245 ARG A CA 1
ATOM 1862 C C . ARG A 1 245 ? 12.641 2.002 -15.663 1.00 89.00 245 ARG A C 1
ATOM 1864 O O . ARG A 1 245 ? 11.536 1.466 -15.676 1.00 89.00 245 ARG A O 1
ATOM 1871 N N . ASN A 1 246 ? 12.956 2.986 -14.823 1.00 84.00 246 ASN A N 1
ATOM 1872 C CA . ASN A 1 246 ? 12.039 3.482 -13.794 1.00 84.00 246 ASN A CA 1
ATOM 1873 C C . ASN A 1 246 ? 10.787 4.135 -14.389 1.00 84.00 246 ASN A C 1
ATOM 1875 O O . ASN A 1 246 ? 9.677 3.870 -13.934 1.00 84.00 246 ASN A O 1
ATOM 1879 N N . VAL A 1 247 ? 10.935 4.947 -15.440 1.00 86.44 247 VAL A N 1
ATOM 1880 C CA . VAL A 1 247 ? 9.788 5.562 -16.130 1.00 86.44 247 VAL A CA 1
ATOM 1881 C C . VAL A 1 247 ? 8.869 4.494 -16.725 1.00 86.44 247 VAL A C 1
ATOM 1883 O O . VAL A 1 247 ? 7.651 4.579 -16.573 1.00 86.44 247 VAL A O 1
ATOM 1886 N N . LEU A 1 248 ? 9.431 3.475 -17.378 1.00 88.44 248 LEU A N 1
ATOM 1887 C CA . LEU A 1 248 ? 8.651 2.375 -17.950 1.00 88.44 248 LEU A CA 1
ATOM 1888 C C . LEU A 1 248 ? 7.952 1.542 -16.869 1.00 88.44 248 LEU A C 1
ATOM 1890 O O . LEU A 1 248 ? 6.782 1.203 -17.036 1.00 88.44 248 LEU A O 1
ATOM 1894 N N . MET A 1 249 ? 8.624 1.271 -15.747 1.00 84.00 249 MET A N 1
ATOM 1895 C CA . MET A 1 249 ? 8.019 0.617 -14.584 1.00 84.00 249 MET A CA 1
ATOM 1896 C C . MET A 1 249 ? 6.818 1.414 -14.061 1.00 84.00 249 MET A C 1
ATOM 1898 O O . MET A 1 249 ? 5.731 0.855 -13.923 1.00 84.00 249 MET A O 1
ATOM 1902 N N . LEU A 1 250 ? 6.955 2.730 -13.871 1.00 80.75 250 LEU A N 1
ATOM 1903 C CA . LEU A 1 250 ? 5.852 3.569 -13.395 1.00 80.75 250 LEU A CA 1
ATOM 1904 C C . LEU A 1 250 ? 4.646 3.519 -14.339 1.00 80.75 250 LEU A C 1
ATOM 1906 O O . LEU A 1 250 ? 3.510 3.459 -13.872 1.00 80.75 250 LEU A O 1
ATOM 1910 N N . LEU A 1 251 ? 4.875 3.485 -15.656 1.00 84.44 251 LEU A N 1
ATOM 1911 C CA . LEU A 1 251 ? 3.802 3.334 -16.642 1.00 84.44 251 LEU A CA 1
ATOM 1912 C C . LEU A 1 251 ? 3.057 2.002 -16.497 1.00 84.44 251 LEU A C 1
ATOM 1914 O O . LEU A 1 251 ? 1.834 1.987 -16.639 1.00 84.44 251 LEU A O 1
ATOM 1918 N N . LEU A 1 252 ? 3.751 0.907 -16.181 1.00 83.44 252 LEU A N 1
ATOM 1919 C CA . LEU A 1 252 ? 3.132 -0.402 -15.926 1.00 83.44 252 LEU A CA 1
ATOM 1920 C C . LEU A 1 252 ? 2.335 -0.435 -14.613 1.00 83.44 252 LEU A C 1
ATOM 1922 O O . LEU A 1 252 ? 1.387 -1.209 -14.482 1.00 83.44 252 LEU A O 1
ATOM 1926 N N . LEU A 1 253 ? 2.682 0.421 -13.650 1.00 74.00 253 LEU A N 1
ATOM 1927 C CA . LEU A 1 253 ? 1.973 0.523 -12.375 1.00 74.00 253 LEU A CA 1
ATOM 1928 C C . LEU A 1 253 ? 0.734 1.427 -12.429 1.00 74.00 253 LEU A C 1
ATOM 1930 O O . LEU A 1 253 ? -0.123 1.317 -11.553 1.00 74.00 253 LEU A O 1
ATOM 1934 N N . THR A 1 254 ? 0.598 2.299 -13.435 1.00 69.25 254 THR A N 1
ATOM 1935 C CA . THR A 1 254 ? -0.575 3.183 -13.517 1.00 69.25 254 THR A CA 1
ATOM 1936 C C . THR A 1 254 ? -1.871 2.412 -13.779 1.00 69.25 254 THR A C 1
ATOM 1938 O O . THR A 1 254 ? -1.933 1.522 -14.620 1.00 69.25 254 THR A O 1
ATOM 1941 N N . GLU A 1 255 ? -2.968 2.801 -13.127 1.00 59.00 255 GLU A N 1
ATOM 1942 C CA . GLU A 1 255 ? -4.274 2.159 -13.354 1.00 59.00 255 GLU A CA 1
ATOM 1943 C C . GLU A 1 255 ? -4.746 2.271 -14.810 1.00 59.00 255 GLU A C 1
ATOM 1945 O O . GLU A 1 255 ? -5.393 1.367 -15.332 1.00 59.00 255 GLU A O 1
ATOM 1950 N N . LYS A 1 256 ? -4.376 3.357 -15.503 1.00 57.22 256 LYS A N 1
ATOM 1951 C CA . LYS A 1 256 ? -4.768 3.605 -16.899 1.00 57.22 256 LYS A CA 1
ATOM 1952 C C . LYS A 1 256 ? -4.225 2.565 -17.881 1.00 57.22 256 LYS A C 1
ATOM 1954 O O . LYS A 1 256 ? -4.809 2.406 -18.948 1.00 57.22 256 LYS A O 1
ATOM 1959 N N . THR A 1 257 ? -3.137 1.875 -17.548 1.00 55.47 257 THR A N 1
ATOM 1960 C CA . THR A 1 257 ? -2.546 0.828 -18.394 1.00 55.47 257 THR A CA 1
ATOM 1961 C C . THR A 1 257 ? -3.026 -0.580 -18.029 1.00 55.47 257 THR A C 1
ATOM 1963 O O . THR A 1 257 ? -2.840 -1.488 -18.831 1.00 55.47 257 THR A O 1
ATOM 1966 N N . ARG A 1 258 ? -3.700 -0.772 -16.880 1.00 49.22 258 ARG A N 1
ATOM 1967 C CA . ARG A 1 258 ? -4.213 -2.081 -16.420 1.00 49.22 258 ARG A CA 1
ATOM 1968 C C . ARG A 1 258 ? -5.560 -2.497 -17.034 1.00 49.22 258 ARG A C 1
ATOM 1970 O O . ARG A 1 258 ? -5.910 -3.668 -16.950 1.00 49.22 258 ARG A O 1
ATOM 1977 N N . TYR A 1 259 ? -6.303 -1.571 -17.645 1.00 41.03 259 TYR A N 1
ATOM 1978 C CA . TYR A 1 259 ? -7.649 -1.811 -18.203 1.00 41.03 259 TYR A CA 1
ATOM 1979 C C . TYR A 1 259 ? -7.710 -1.835 -19.746 1.00 41.03 259 TYR A C 1
ATOM 1981 O O . TYR A 1 259 ? -8.771 -1.569 -20.313 1.00 41.03 259 TYR A O 1
ATOM 1989 N N . ILE A 1 260 ? -6.594 -2.113 -20.431 1.00 39.59 260 ILE A N 1
ATOM 1990 C CA . ILE A 1 260 ? -6.540 -2.225 -21.905 1.00 39.59 260 ILE A CA 1
ATOM 1991 C C . ILE A 1 260 ? -6.619 -3.689 -22.336 1.00 39.59 260 ILE A C 1
ATOM 1993 O O . ILE A 1 260 ? -5.853 -4.503 -21.776 1.00 39.59 260 ILE A O 1
#

Radius of gyration: 25.98 Å; chains: 1; bounding box: 56×66×72 Å

Secondary structure (DSSP, 8-state):
----SS--SS-SS--S-S--------EE---EEE-SSSS-TTS------EEEEEEEEESS-TTT----TTS-SEEEEEEEE---SS-TTTSPEEEEEPPPSS--GGGGGTTHHHHHHHHHHS-SS-EEEEEETHHHHHHHHHHHTT-TT--EEEEES----SS--TTTS--GGGHHHHHHHHHHHHHHHHHH-HHHHTT-SSS-HHHHHHHHHHHHHH-TTSHHHHHHHHHH-TT--S-HHHHHHHHHHHHHHSHHHHT-

Foldseek 3Di:
DDPPPPPPDDDPPDPQDPDPPPPPVWDKPDWDFDFPDPDDPPPDRVRRQKIKIKIKDALDDPPGDDDPPVDDRIDIDIDMDRADPPDSLADEAEAEQEDDPDDDPVCVSCQVVVLVCLVPPHSLYAYEYEQEAVRQQSVVVCVVSVRVSYPYYHYYNDAHDDDDDPVRGDDPVCLLVVLVVVVVVVQVVLCVDPVNCVVVVPHGPVVVLVVVLVVQVVCVPDPQVVVLVVVVPDPDPDGSSVSVSVVVSVVSVDPVVVPD

Organism: NCBI:txid622444

pLDDT: mean 75.36, std 18.67, range [29.88, 96.38]

Sequence (260 aa):
MKLYDAMSLVAMAAHACDGLNFSFQSNLNGWYSCPRYTVAINGTSDDHDAECAVFSVPLCYPGFCKVPDCVNPSVDMFVKRIPAAKDPTTASNFWLLSDDAGSSSTSLEKYMDVATFFLDYTNGAYTIVYGWNYGSALAERLMHLNCPQVTGYVLDDIATTSGATRNKSYYVSMADIDSGDIGDAFMALCATTRECRKHFWSRSLANTLQDLMTQLDDEPKSACAALITKAAGDKITDPASHVLRNVLMLLLLTEKTRYI